Protein AF-S3UX04-F1 (afdb_monomer_lite)

Secondary structure (DSSP, 8-state):
--------HHHHHHHHHHHHHHHHH-TT-TTEEEHHHHHHHHHHHHHHTTT-SS----EESS-EE-TTS-EEE-TT-B--HHHHHHHHHHS-TT-EEEEE-TT-EEEEE--SSSHHHHHHHHHHHHHHHHHTTTTTGGGEEEES-HHHHHHHHHHT--EEEEEE----GGGHHHHHHHHHHHHHH-TT-EEEEEEETTTB-S--STTSEEEEE-TT-TTHHHHHHHHHHHHHHS-SS----

Radius of gyration: 20.97 Å; chains: 1; bounding box: 75×31×52 Å

Foldseek 3Di:
DDDDDDPDPVVVVVVVVVVVVVCQQCLLQAQKDFLLLLLLVQVLQVVQVVPALDGKWKFAQAFDAAPVRHGLGHHRDTCHNVNSVSVVVGDDRRDMGGIHILAAAEEEAFACPDPQRVVFVVVVVVLVCVSNVNPRPVRYHYDRALVVVVVCCNPRHHYQEYEYTHDDPVCLVVRQVSVVVVCVNPVLRAYAYEAEVPRRNDDRHPPHHYQYDYPVDPCSSVVVSVVCSVSSNDRSDPPDD

pLDDT: mean 86.19, std 16.78, range [32.06, 98.12]

Sequence (241 aa):
MLVPHGVSCSAIYMEDIELKKRARENVLKIGYCNLDELEEKVKAFRVMNQNAAKKRYLITREPIADTTGKILVPKAAEIDISTAKLLRRHFKGSVEFKTFQPDEGIVIISDMTSAEGVSFTMDIVTQIMNLGGGAYEGFIDRVDSFGDFINLLKKSLFPRLIIIGYIPTEKIQGELLNFVRVKRVDNYLRAMELTHTAFKPAPYFPKVRQIEISPEDPKSWGRFVVEIVREYTRPYLLEDV

Organism: NCBI:txid1193011

Structure (mmCIF, N/CA/C/O backbone):
data_AF-S3UX04-F1
#
_entry.id   AF-S3UX04-F1
#
loop_
_atom_site.group_PDB
_atom_site.id
_atom_site.type_symbol
_atom_site.label_atom_id
_atom_site.label_alt_id
_atom_site.label_comp_id
_atom_site.label_asym_id
_atom_site.label_entity_id
_atom_site.label_seq_id
_atom_site.pdbx_PDB_ins_code
_atom_site.Cartn_x
_atom_site.Cartn_y
_atom_site.Cartn_z
_atom_site.occupancy
_atom_site.B_iso_or_equiv
_atom_site.auth_seq_id
_atom_site.auth_comp_id
_atom_site.auth_asym_id
_atom_site.auth_atom_id
_atom_site.pdbx_PDB_model_num
ATOM 1 N N . MET A 1 1 ? -52.661 -4.263 25.672 1.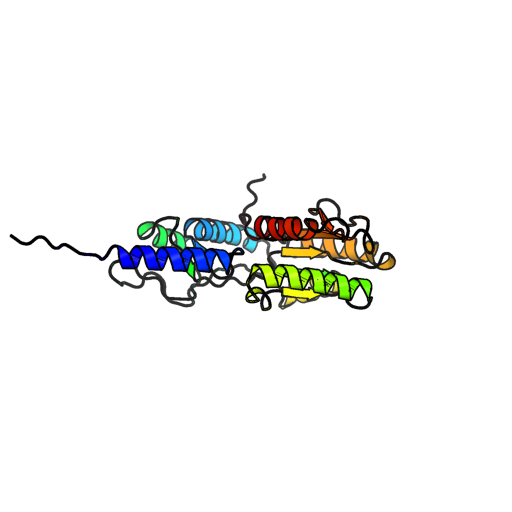00 35.59 1 MET A N 1
ATOM 2 C CA . MET A 1 1 ? -51.831 -5.299 25.022 1.00 35.59 1 MET A CA 1
ATOM 3 C C . MET A 1 1 ? -51.149 -4.624 23.842 1.00 35.59 1 MET A C 1
ATOM 5 O O . MET A 1 1 ? -51.821 -4.314 22.870 1.00 35.59 1 MET A O 1
ATOM 9 N N . LEU A 1 2 ? -49.886 -4.229 24.007 1.00 35.38 2 LEU A N 1
ATOM 10 C CA . LEU A 1 2 ? -49.120 -3.449 23.030 1.00 35.38 2 LEU A CA 1
ATOM 11 C C . LEU A 1 2 ? -48.139 -4.385 22.323 1.00 35.38 2 LEU A C 1
ATOM 13 O O . LEU A 1 2 ? -47.335 -5.033 22.987 1.00 35.38 2 LEU A O 1
ATOM 17 N N . VAL A 1 3 ? -48.200 -4.426 20.995 1.00 32.88 3 VAL A N 1
ATOM 18 C CA . VAL A 1 3 ? -47.159 -5.007 20.140 1.00 32.88 3 VAL A CA 1
ATOM 19 C C . VAL A 1 3 ? -46.640 -3.868 19.258 1.00 32.88 3 VAL A C 1
ATOM 21 O O . VAL A 1 3 ? -47.452 -3.263 18.558 1.00 32.88 3 VAL A O 1
ATOM 24 N N . PRO A 1 4 ? -45.338 -3.530 19.273 1.00 42.25 4 PRO A N 1
ATOM 25 C CA . PRO A 1 4 ? -44.777 -2.590 18.318 1.00 42.25 4 PRO A CA 1
ATOM 26 C C . PRO A 1 4 ? -44.351 -3.348 17.053 1.00 42.25 4 PRO A C 1
ATOM 28 O O . PRO A 1 4 ? -43.573 -4.303 17.100 1.00 42.25 4 PRO A O 1
ATOM 31 N N . HIS A 1 5 ? -44.866 -2.924 15.903 1.00 39.03 5 HIS A N 1
ATOM 32 C CA . HIS A 1 5 ? -44.418 -3.367 14.586 1.00 39.03 5 HIS A CA 1
ATOM 33 C C . HIS A 1 5 ? -43.951 -2.165 13.777 1.00 39.03 5 HIS A C 1
ATOM 35 O O . HIS A 1 5 ? -44.651 -1.158 13.705 1.00 39.03 5 HIS A O 1
ATOM 41 N N . GLY A 1 6 ? -42.789 -2.317 13.138 1.00 36.06 6 GLY A N 1
ATOM 42 C CA . GLY A 1 6 ? -42.397 -1.482 12.007 1.00 36.06 6 GLY A CA 1
ATOM 43 C C . GLY A 1 6 ? -41.026 -0.824 12.111 1.00 36.06 6 GLY A C 1
ATOM 44 O O . GLY A 1 6 ? -40.935 0.385 11.933 1.00 36.06 6 GLY A O 1
ATOM 45 N N . VAL A 1 7 ? -39.947 -1.587 12.322 1.00 40.06 7 VAL A N 1
ATOM 46 C CA . VAL A 1 7 ? -38.649 -1.139 11.788 1.00 40.06 7 VAL A CA 1
ATOM 47 C C . VAL A 1 7 ? -38.688 -1.421 10.288 1.00 40.06 7 VAL A C 1
ATOM 49 O O . VAL A 1 7 ? -38.829 -2.568 9.867 1.00 40.06 7 VAL A O 1
ATOM 52 N N . SER A 1 8 ? -38.673 -0.352 9.493 1.00 38.16 8 SER A N 1
ATOM 53 C CA . SER A 1 8 ? -38.842 -0.399 8.043 1.00 38.16 8 SER A CA 1
ATOM 54 C C . SER A 1 8 ? -37.760 -1.245 7.365 1.00 38.16 8 SER A C 1
ATOM 56 O O . SER A 1 8 ? -36.570 -0.944 7.450 1.00 38.16 8 SER A O 1
ATOM 58 N N . CYS A 1 9 ? -38.195 -2.251 6.606 1.00 40.38 9 CYS A N 1
ATOM 59 C CA . CYS A 1 9 ? -37.360 -3.098 5.750 1.00 40.38 9 CYS A CA 1
ATOM 60 C C . CYS A 1 9 ? -36.585 -2.291 4.676 1.00 40.38 9 CYS A C 1
ATOM 62 O O . CYS A 1 9 ? -35.607 -2.780 4.118 1.00 40.38 9 CYS A O 1
ATOM 64 N N . SER A 1 10 ? -36.976 -1.033 4.415 1.00 38.78 10 SER A N 1
ATOM 65 C CA . SER A 1 10 ? -36.345 -0.154 3.418 1.00 38.78 10 SER A CA 1
ATOM 66 C C . SER A 1 10 ? -35.032 0.495 3.873 1.00 38.78 10 SER A C 1
ATOM 68 O O . SER A 1 10 ? -34.203 0.815 3.027 1.00 38.78 10 SER A O 1
ATOM 70 N N . ALA A 1 11 ? -34.827 0.701 5.180 1.00 40.50 11 ALA A N 1
ATOM 71 C CA . ALA A 1 11 ? -33.613 1.345 5.698 1.00 40.50 11 ALA A CA 1
ATOM 72 C C . ALA A 1 11 ? -32.403 0.400 5.624 1.00 40.50 11 ALA A C 1
ATOM 74 O O . ALA A 1 11 ? -31.342 0.789 5.146 1.00 40.50 11 ALA A O 1
ATOM 75 N N . ILE A 1 12 ? -32.620 -0.869 5.982 1.00 42.75 12 ILE A N 1
ATOM 76 C CA . ILE A 1 12 ? -31.614 -1.938 5.913 1.00 42.75 12 ILE A CA 1
ATOM 77 C C . ILE A 1 12 ? -31.197 -2.187 4.452 1.00 42.75 12 ILE A C 1
ATOM 79 O O . ILE A 1 12 ? -30.016 -2.304 4.149 1.00 42.75 12 ILE A O 1
ATOM 83 N N . TYR A 1 13 ? -32.158 -2.174 3.518 1.00 37.72 13 TYR A N 1
ATOM 84 C CA . TYR A 1 13 ? -31.880 -2.346 2.087 1.00 37.72 13 TYR A CA 1
ATOM 85 C C . TYR A 1 13 ? -31.086 -1.177 1.475 1.00 37.72 13 TYR A C 1
ATOM 87 O O . TYR A 1 13 ? -30.276 -1.402 0.578 1.00 37.72 13 TYR A O 1
ATOM 95 N N . MET A 1 14 ? -31.301 0.063 1.934 1.00 37.81 14 MET A N 1
ATOM 96 C CA . MET A 1 14 ? -30.539 1.227 1.459 1.00 37.81 14 MET A CA 1
ATOM 97 C C . MET A 1 14 ? -29.113 1.263 2.018 1.00 37.81 14 MET A C 1
ATOM 99 O O . MET A 1 14 ? -28.190 1.525 1.247 1.00 37.81 14 MET A O 1
ATOM 103 N N . GLU A 1 15 ? -28.913 0.933 3.299 1.00 46.25 15 GLU A N 1
ATOM 104 C CA . GLU A 1 15 ? -27.568 0.784 3.876 1.00 46.25 15 GLU A CA 1
ATOM 105 C C . GLU A 1 15 ? -26.774 -0.319 3.166 1.00 46.25 15 GLU A C 1
ATOM 107 O O . GLU A 1 15 ? -25.624 -0.092 2.801 1.00 46.25 15 GLU A O 1
ATOM 112 N N . ASP A 1 16 ? -27.388 -1.469 2.868 1.00 43.97 16 ASP A N 1
ATOM 113 C CA . ASP A 1 16 ? -26.735 -2.573 2.150 1.00 43.97 16 ASP A CA 1
ATOM 114 C C . ASP A 1 16 ? -26.355 -2.217 0.701 1.00 43.97 16 ASP A C 1
ATOM 116 O O . ASP A 1 16 ? -25.343 -2.697 0.179 1.00 43.97 16 ASP A O 1
ATOM 120 N N . ILE A 1 17 ? -27.148 -1.378 0.024 1.00 47.12 17 ILE A N 1
ATOM 121 C CA . ILE A 1 17 ? -26.846 -0.895 -1.332 1.00 47.12 17 ILE A CA 1
ATOM 122 C C . ILE A 1 17 ? -25.727 0.153 -1.293 1.00 47.12 17 ILE A C 1
ATOM 124 O O . ILE A 1 17 ? -24.813 0.078 -2.116 1.00 47.12 17 ILE A O 1
ATOM 128 N N . GLU A 1 18 ? -25.743 1.087 -0.339 1.00 48.25 18 GLU A N 1
ATOM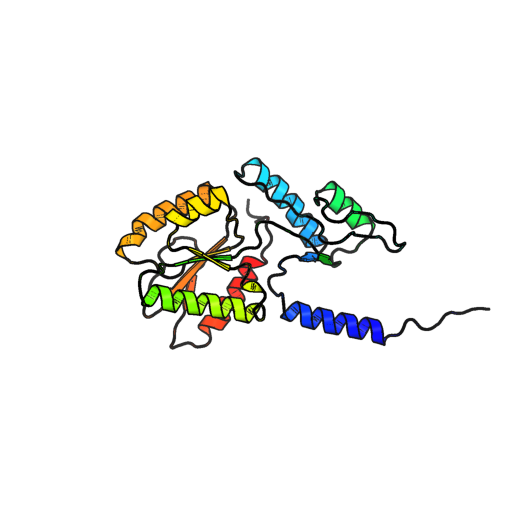 129 C CA . GLU A 1 18 ? -24.650 2.049 -0.146 1.00 48.25 18 GLU A CA 1
ATOM 130 C C . GLU A 1 18 ? -23.348 1.369 0.283 1.00 48.25 18 GLU A C 1
ATOM 132 O O . GLU A 1 18 ? -22.292 1.709 -0.245 1.00 48.25 18 GLU A O 1
ATOM 137 N N . LEU A 1 19 ? -23.402 0.373 1.169 1.00 45.19 19 LEU A N 1
ATOM 138 C CA . LEU A 1 19 ? -22.250 -0.432 1.582 1.00 45.19 19 LEU A CA 1
ATOM 139 C C . LEU A 1 19 ? -21.678 -1.233 0.410 1.00 45.19 19 LEU A C 1
ATOM 141 O O . LEU A 1 19 ? -20.468 -1.233 0.209 1.00 45.19 19 LEU A O 1
ATOM 145 N N . LYS A 1 20 ? -22.519 -1.850 -0.433 1.00 43.19 20 LYS A N 1
ATOM 146 C CA . LYS A 1 20 ? -22.059 -2.543 -1.654 1.00 43.19 20 LYS A CA 1
ATOM 147 C C . LYS A 1 20 ? -21.493 -1.590 -2.708 1.00 43.19 20 LYS A C 1
ATOM 149 O O . LYS A 1 20 ? -20.588 -1.972 -3.451 1.00 43.19 20 LYS A O 1
ATOM 154 N N . LYS A 1 21 ? -21.997 -0.356 -2.776 1.00 48.03 21 LYS A N 1
ATOM 155 C CA . LYS A 1 21 ? -21.470 0.699 -3.652 1.00 48.03 21 LYS A CA 1
ATOM 156 C C . LYS A 1 21 ? -20.122 1.222 -3.135 1.00 48.03 21 LYS A C 1
ATOM 158 O O . LYS A 1 21 ? -19.161 1.250 -3.895 1.00 48.03 21 LYS A O 1
ATOM 163 N N . ARG A 1 22 ? -20.000 1.462 -1.824 1.00 49.28 22 ARG A N 1
ATOM 164 C CA . ARG A 1 22 ? -18.745 1.811 -1.131 1.00 49.28 22 ARG A CA 1
ATOM 165 C C . ARG A 1 22 ? -17.698 0.695 -1.177 1.00 49.28 22 ARG A C 1
ATOM 167 O O . ARG A 1 22 ? -16.515 0.981 -1.315 1.00 49.28 22 ARG A O 1
ATOM 174 N N . ALA A 1 23 ? -18.117 -0.570 -1.138 1.00 49.81 23 ALA A N 1
ATOM 175 C CA . ALA A 1 23 ? -17.237 -1.727 -1.307 1.00 49.81 23 ALA A CA 1
ATOM 176 C C . ALA A 1 23 ? -16.639 -1.812 -2.722 1.00 49.81 23 ALA A C 1
ATOM 178 O O . ALA A 1 23 ? -15.547 -2.352 -2.886 1.00 49.81 23 ALA A O 1
ATOM 179 N N . ARG A 1 24 ? -17.319 -1.259 -3.740 1.00 54.91 24 ARG A N 1
ATOM 180 C CA . ARG A 1 24 ? -16.735 -1.041 -5.075 1.00 54.91 24 ARG A CA 1
ATOM 181 C C . ARG A 1 24 ? -15.816 0.182 -5.130 1.00 54.91 24 ARG A C 1
ATOM 183 O O . ARG A 1 24 ? -14.890 0.171 -5.927 1.00 54.91 24 ARG A O 1
ATOM 190 N N . GLU A 1 25 ? -16.055 1.203 -4.309 1.00 67.69 25 GLU A N 1
ATOM 191 C CA . GLU A 1 25 ? -15.281 2.456 -4.303 1.00 67.69 25 GLU A CA 1
ATOM 192 C C . GLU A 1 25 ? -13.978 2.367 -3.483 1.00 67.69 25 GLU A C 1
ATOM 194 O O . GLU A 1 25 ? -13.018 3.062 -3.803 1.00 67.69 25 GLU A O 1
ATOM 199 N N . ASN A 1 26 ? -13.898 1.501 -2.460 1.00 84.38 26 ASN A N 1
ATOM 200 C CA . ASN A 1 26 ? -12.692 1.322 -1.641 1.00 84.38 26 ASN A CA 1
ATOM 201 C C . ASN A 1 26 ? -12.287 -0.150 -1.449 1.00 84.38 26 ASN A C 1
ATOM 203 O O . ASN A 1 26 ? -12.217 -0.661 -0.330 1.00 84.38 26 ASN A O 1
ATOM 207 N N . VAL A 1 27 ? -11.974 -0.838 -2.543 1.00 88.00 27 VAL A N 1
ATOM 208 C CA . VAL A 1 27 ? -11.559 -2.253 -2.515 1.00 88.00 27 VAL A CA 1
ATOM 209 C C . VAL A 1 27 ? -10.265 -2.515 -1.730 1.00 88.00 27 VAL A C 1
ATOM 211 O O . VAL A 1 27 ? -10.063 -3.621 -1.234 1.00 88.00 27 VAL A O 1
ATOM 214 N N . LEU A 1 28 ? -9.400 -1.507 -1.579 1.00 90.25 28 LEU A N 1
ATOM 215 C CA . LEU A 1 28 ? -8.183 -1.580 -0.766 1.00 90.25 28 LEU A CA 1
ATOM 216 C C . LEU A 1 28 ? -8.455 -1.419 0.735 1.00 90.25 28 LEU A C 1
ATOM 218 O O . LEU A 1 28 ? -7.553 -1.646 1.538 1.00 90.25 28 LEU A O 1
ATOM 222 N N . LYS A 1 29 ? -9.683 -1.062 1.133 1.00 88.81 29 LYS A N 1
ATOM 223 C CA . LYS A 1 29 ? -10.076 -0.841 2.535 1.00 88.81 29 LYS A CA 1
ATOM 224 C C . LYS A 1 29 ? -9.209 0.208 3.246 1.00 88.81 29 LYS A C 1
ATOM 226 O O . LYS A 1 29 ? -8.942 0.101 4.438 1.00 88.81 29 LYS A O 1
ATOM 231 N N . ILE A 1 30 ? -8.755 1.232 2.523 1.00 90.56 30 ILE A N 1
ATOM 232 C CA . ILE A 1 30 ? -7.965 2.325 3.107 1.00 90.56 30 ILE A CA 1
ATOM 23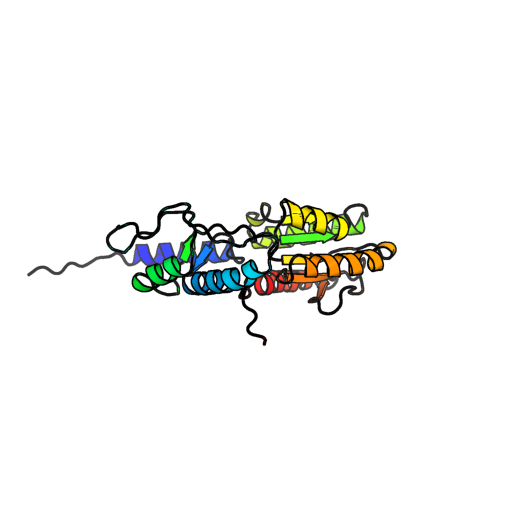3 C C . ILE A 1 30 ? -8.830 3.105 4.095 1.00 90.56 30 ILE A C 1
ATOM 235 O O . ILE A 1 30 ? -9.911 3.570 3.733 1.00 90.56 30 ILE A O 1
ATOM 239 N N . GLY A 1 31 ? -8.360 3.269 5.327 1.00 90.94 31 GLY A N 1
ATOM 240 C CA . GLY A 1 31 ? -9.052 4.003 6.378 1.00 90.94 31 GLY A CA 1
ATOM 241 C C . GLY A 1 31 ? -10.239 3.265 7.006 1.00 90.94 31 GLY A C 1
ATOM 242 O O . GLY A 1 31 ? -11.026 3.886 7.727 1.00 90.94 31 GLY A O 1
ATOM 243 N N . TYR A 1 32 ? -10.384 1.965 6.741 1.00 91.56 32 TYR A N 1
ATOM 244 C CA . TYR A 1 32 ? -11.427 1.119 7.315 1.00 91.56 32 TYR A CA 1
ATOM 245 C C . TYR A 1 32 ? -10.846 -0.211 7.792 1.00 91.56 32 TYR A C 1
ATOM 247 O O . TYR A 1 32 ? -9.937 -0.771 7.180 1.00 91.56 32 TYR A O 1
ATOM 255 N N . CYS A 1 33 ? -11.414 -0.739 8.870 1.00 91.81 33 CYS A N 1
ATOM 256 C CA . CYS A 1 33 ? -11.168 -2.099 9.327 1.00 91.81 33 CYS A CA 1
ATOM 257 C C . CYS A 1 33 ? -12.421 -2.680 9.947 1.00 91.81 33 CYS A C 1
ATOM 259 O O . CYS A 1 33 ? -13.066 -2.013 10.755 1.00 91.81 33 CYS A O 1
ATOM 261 N N . ASN A 1 34 ? -12.712 -3.944 9.653 1.00 94.19 34 ASN A N 1
ATOM 262 C CA . ASN A 1 34 ? -13.626 -4.685 10.514 1.00 94.19 34 ASN A CA 1
ATOM 263 C C . ASN A 1 34 ? -12.938 -5.101 11.826 1.00 94.19 34 ASN A C 1
ATOM 265 O O . ASN A 1 34 ? -11.716 -5.000 11.963 1.00 94.19 34 ASN A O 1
ATOM 269 N N . LEU A 1 35 ? -13.716 -5.530 12.819 1.00 95.31 35 LEU A N 1
ATOM 270 C CA . LEU A 1 35 ? -13.179 -5.876 14.134 1.00 95.31 35 LEU A CA 1
ATOM 271 C C . LEU A 1 35 ? -12.186 -7.049 14.091 1.00 95.31 35 LEU A C 1
ATOM 273 O O . LEU A 1 35 ? -11.201 -7.028 14.828 1.00 95.31 35 LEU A O 1
ATOM 277 N N . ASP A 1 36 ? -12.429 -8.055 13.245 1.00 93.69 36 ASP A N 1
ATOM 278 C CA . ASP A 1 36 ? -11.514 -9.194 13.087 1.00 93.69 36 ASP A CA 1
ATOM 279 C C . ASP A 1 36 ? -10.151 -8.731 12.531 1.00 93.69 36 ASP A C 1
ATOM 281 O O . ASP A 1 36 ? -9.103 -9.048 13.097 1.00 93.69 36 ASP A O 1
ATOM 285 N N . GLU A 1 37 ? -10.161 -7.896 11.489 1.00 92.81 37 GLU A N 1
ATOM 286 C CA . GLU A 1 37 ? -8.968 -7.271 10.904 1.00 92.81 37 GLU A CA 1
ATOM 287 C C . GLU A 1 37 ? -8.257 -6.354 11.903 1.00 92.81 37 GLU A C 1
ATOM 289 O O . GLU A 1 37 ? -7.030 -6.346 11.982 1.00 92.81 37 GLU A O 1
ATOM 294 N N . LEU A 1 38 ? -9.012 -5.575 12.678 1.00 93.94 38 LEU A N 1
ATOM 295 C CA . LEU A 1 38 ? -8.477 -4.674 13.695 1.00 93.94 38 LEU A CA 1
ATOM 296 C C . LEU A 1 38 ? -7.731 -5.465 14.774 1.00 93.94 38 LEU A C 1
ATOM 298 O O . LEU A 1 38 ? -6.600 -5.116 15.110 1.00 93.94 38 LEU A O 1
ATOM 302 N N . GLU A 1 39 ? -8.315 -6.553 15.281 1.00 93.94 39 GLU A N 1
ATOM 303 C CA . GLU A 1 39 ? -7.664 -7.436 16.254 1.00 93.94 39 GLU A CA 1
ATOM 304 C C . GLU A 1 39 ? -6.386 -8.079 15.709 1.00 93.94 39 GLU A C 1
ATOM 306 O O . GLU A 1 39 ? -5.401 -8.213 16.442 1.00 93.94 39 GLU A O 1
ATOM 311 N N . GLU A 1 40 ? -6.389 -8.483 14.441 1.00 92.19 40 GLU A N 1
ATOM 312 C CA . GLU A 1 40 ? -5.202 -9.011 13.775 1.00 92.19 40 GLU A CA 1
ATOM 313 C C . GLU A 1 40 ? -4.117 -7.933 13.648 1.00 92.19 40 GLU A C 1
ATOM 315 O O . GLU A 1 40 ? -2.980 -8.146 14.077 1.00 92.19 40 GLU A O 1
ATOM 320 N N . LYS A 1 41 ? -4.475 -6.744 13.146 1.00 92.25 41 LYS A N 1
ATOM 321 C CA . LYS A 1 41 ? -3.553 -5.617 12.968 1.00 92.25 41 LYS A CA 1
ATOM 322 C C . LYS A 1 41 ? -2.898 -5.197 14.278 1.00 92.25 41 LYS A C 1
ATOM 324 O O . LYS A 1 41 ? -1.681 -5.057 14.312 1.00 92.25 41 LYS A O 1
ATOM 329 N N . VAL A 1 42 ? -3.647 -5.041 15.376 1.00 93.38 42 VAL A N 1
ATOM 330 C CA . VAL A 1 42 ? -3.048 -4.620 16.661 1.00 93.38 42 VAL A CA 1
ATOM 331 C C . VAL A 1 42 ? -2.079 -5.665 17.221 1.00 93.38 42 VAL A C 1
ATOM 333 O O . VAL A 1 42 ? -1.059 -5.309 17.817 1.00 93.38 42 VAL A O 1
ATOM 336 N N . LYS A 1 43 ? -2.344 -6.961 17.000 1.00 91.88 43 LYS A N 1
ATOM 337 C CA . LYS A 1 43 ? -1.405 -8.040 17.353 1.00 91.88 43 LYS A CA 1
ATOM 338 C C . LYS A 1 43 ? -0.163 -7.987 16.468 1.00 91.88 43 LYS A C 1
ATOM 340 O O . LYS A 1 43 ? 0.949 -8.049 16.989 1.00 91.88 43 LYS A O 1
ATOM 345 N N . ALA A 1 44 ? -0.350 -7.824 15.161 1.00 90.12 44 ALA A N 1
ATOM 346 C CA . ALA A 1 44 ? 0.735 -7.718 14.198 1.00 90.12 44 ALA A CA 1
ATOM 347 C C . ALA A 1 44 ? 1.645 -6.528 14.517 1.00 90.12 44 ALA A C 1
ATOM 349 O O . ALA A 1 44 ? 2.852 -6.688 14.673 1.00 90.12 44 ALA A O 1
ATOM 350 N N . PHE A 1 45 ? 1.064 -5.347 14.716 1.00 91.19 45 PHE A N 1
ATOM 351 C CA . PHE A 1 45 ? 1.791 -4.116 15.013 1.00 91.19 45 PHE A CA 1
ATOM 352 C C . PHE A 1 45 ? 2.567 -4.217 16.314 1.00 91.19 45 PHE A C 1
ATOM 354 O O . PHE A 1 45 ? 3.700 -3.750 16.372 1.00 91.19 45 PHE A O 1
ATOM 361 N N . ARG A 1 46 ? 2.030 -4.900 17.332 1.00 89.38 46 ARG A N 1
ATOM 362 C CA . ARG A 1 46 ? 2.785 -5.178 18.556 1.00 89.38 46 ARG A CA 1
ATOM 363 C C . ARG A 1 46 ? 4.084 -5.936 18.274 1.00 89.38 46 ARG A C 1
ATOM 365 O O . ARG A 1 46 ? 5.096 -5.585 18.869 1.00 89.38 46 ARG A O 1
ATOM 372 N N . VAL A 1 47 ? 4.061 -6.948 17.404 1.00 88.06 47 VAL A N 1
ATOM 373 C CA . VAL A 1 47 ? 5.259 -7.722 17.025 1.00 88.06 47 VAL A CA 1
ATOM 374 C C . VAL A 1 47 ? 6.188 -6.879 16.154 1.00 88.06 47 VAL A C 1
ATOM 376 O O . VAL A 1 47 ? 7.370 -6.744 16.461 1.00 88.06 47 VAL A O 1
ATOM 379 N N . MET A 1 48 ? 5.651 -6.248 15.107 1.00 87.00 48 MET A N 1
ATOM 380 C CA . MET A 1 48 ? 6.429 -5.427 14.174 1.00 87.00 48 MET A CA 1
ATOM 381 C C . MET A 1 48 ? 7.163 -4.292 14.896 1.00 87.00 48 MET A C 1
ATOM 383 O O . MET A 1 48 ? 8.350 -4.072 14.662 1.00 87.00 48 MET A O 1
ATOM 387 N N . ASN A 1 49 ? 6.493 -3.623 15.835 1.00 88.56 49 ASN A N 1
ATOM 388 C CA . ASN A 1 49 ? 7.035 -2.483 16.570 1.00 88.56 49 ASN A CA 1
ATOM 389 C C . ASN A 1 49 ? 8.161 -2.836 17.552 1.00 88.56 49 ASN A C 1
ATOM 391 O O . ASN A 1 49 ? 8.804 -1.916 18.050 1.00 88.56 49 ASN A O 1
ATOM 395 N N . GLN A 1 50 ? 8.423 -4.117 17.841 1.00 85.06 50 GLN A N 1
ATOM 396 C CA . GLN A 1 50 ? 9.546 -4.508 18.708 1.00 85.06 50 GLN A CA 1
ATOM 397 C C . GLN A 1 50 ? 10.902 -4.187 18.076 1.00 85.06 50 GLN A C 1
ATOM 399 O O . GLN A 1 50 ? 11.828 -3.809 18.785 1.00 85.06 50 GLN A O 1
ATOM 404 N N . ASN A 1 51 ? 11.000 -4.312 16.750 1.00 74.56 51 ASN A N 1
ATOM 405 C CA . ASN A 1 51 ? 12.250 -4.150 16.003 1.00 74.56 51 ASN A CA 1
ATOM 406 C C . ASN A 1 51 ? 12.162 -3.060 14.920 1.00 74.56 51 ASN A C 1
ATOM 408 O O . ASN A 1 51 ? 13.104 -2.881 14.150 1.00 74.56 51 ASN A O 1
ATOM 412 N N . ALA A 1 52 ? 11.036 -2.347 14.824 1.00 75.38 52 ALA A N 1
ATOM 413 C CA . ALA A 1 52 ? 10.823 -1.364 13.771 1.00 75.38 52 ALA A CA 1
ATOM 414 C C . ALA A 1 52 ? 11.458 -0.007 14.100 1.00 75.38 52 ALA A C 1
ATOM 416 O O . ALA A 1 52 ? 11.286 0.539 15.189 1.00 75.38 52 ALA A O 1
ATOM 417 N N . ALA A 1 53 ? 12.100 0.594 13.096 1.00 75.81 53 ALA A N 1
ATOM 418 C CA . ALA A 1 53 ? 12.552 1.983 13.160 1.00 75.81 53 ALA A CA 1
ATOM 419 C C . ALA A 1 53 ? 11.379 2.986 13.206 1.00 75.81 53 ALA A C 1
ATOM 421 O O . ALA A 1 53 ? 11.530 4.093 13.720 1.00 75.81 53 ALA A O 1
ATOM 422 N N . LYS A 1 54 ? 10.207 2.599 12.681 1.00 79.56 54 LYS A N 1
ATOM 423 C CA . LYS A 1 54 ? 8.964 3.382 12.694 1.00 79.56 54 LYS A CA 1
ATOM 424 C C . LYS A 1 54 ? 7.822 2.560 13.279 1.00 79.56 54 LYS A C 1
ATOM 426 O O . LYS A 1 54 ? 7.581 1.437 12.845 1.00 79.56 54 LYS A O 1
ATOM 431 N N . LYS A 1 55 ? 7.103 3.137 14.244 1.00 85.94 55 LYS A N 1
ATOM 432 C CA . LYS A 1 55 ? 5.960 2.474 14.879 1.00 85.94 55 LYS A CA 1
ATOM 433 C C . LYS A 1 55 ? 4.727 2.521 13.978 1.00 85.94 55 LYS A C 1
ATOM 435 O O . LYS A 1 55 ? 4.341 3.590 13.511 1.00 85.94 55 LYS A O 1
ATOM 440 N N . ARG A 1 56 ? 4.088 1.368 13.801 1.00 89.38 56 ARG A N 1
ATOM 441 C CA . ARG A 1 56 ? 2.747 1.210 13.230 1.00 89.38 56 ARG A CA 1
ATOM 442 C C . ARG A 1 56 ? 1.706 1.325 14.332 1.00 89.38 56 ARG A C 1
ATOM 444 O O . ARG A 1 56 ? 1.890 0.759 15.408 1.00 89.38 56 ARG A O 1
ATOM 451 N N . TYR A 1 57 ? 0.624 2.041 14.070 1.00 92.12 57 TYR A N 1
ATOM 452 C CA . TYR A 1 57 ? -0.468 2.224 15.019 1.00 92.12 57 TYR A CA 1
ATOM 453 C C . TYR A 1 57 ? -1.783 2.445 14.267 1.00 92.12 57 TYR A C 1
ATOM 455 O O . TYR A 1 57 ? -1.785 2.803 13.089 1.00 92.12 57 TYR A O 1
ATOM 463 N N . LEU A 1 58 ? -2.897 2.217 14.957 1.00 94.94 58 LEU A N 1
ATOM 464 C CA . LEU A 1 58 ? -4.250 2.463 14.463 1.00 94.94 58 LEU A CA 1
ATOM 465 C C . LEU A 1 58 ? -4.899 3.531 15.326 1.00 94.94 58 LEU A C 1
ATOM 467 O O . LEU A 1 58 ? -4.788 3.472 16.545 1.00 94.94 58 LEU A O 1
ATOM 471 N N . ILE A 1 59 ? -5.602 4.474 14.709 1.00 96.31 59 ILE A N 1
ATOM 472 C CA . ILE A 1 59 ? -6.340 5.523 15.417 1.00 96.31 59 ILE A CA 1
ATOM 473 C C . ILE A 1 59 ? -7.801 5.513 14.977 1.00 96.31 59 ILE A C 1
ATOM 475 O O . ILE A 1 59 ? -8.092 5.352 13.793 1.00 96.31 59 ILE A O 1
ATOM 479 N N . THR A 1 60 ? -8.733 5.734 15.901 1.00 96.19 60 THR A N 1
ATOM 480 C CA . THR A 1 60 ? -10.145 5.971 15.570 1.00 96.19 60 THR A CA 1
ATOM 481 C C . THR A 1 60 ? -10.334 7.298 14.822 1.00 96.19 60 THR A C 1
ATOM 483 O O . THR A 1 60 ? -9.897 8.361 15.271 1.00 96.19 60 THR A O 1
ATOM 486 N N . ARG A 1 61 ? -11.043 7.291 13.686 1.00 95.38 61 ARG A N 1
ATOM 487 C CA . ARG A 1 61 ? -11.399 8.546 12.981 1.00 95.38 61 ARG A CA 1
ATOM 488 C C . ARG A 1 61 ? -12.674 9.192 13.513 1.00 95.38 61 ARG A C 1
ATOM 490 O O . ARG A 1 61 ? -12.856 10.402 13.365 1.00 95.38 61 ARG A O 1
ATOM 497 N N . GLU A 1 62 ? -13.528 8.404 14.147 1.00 94.31 62 GLU A N 1
ATOM 498 C CA . GLU A 1 62 ? -14.788 8.816 14.761 1.00 94.31 62 GLU A CA 1
ATOM 499 C C . GLU A 1 62 ? -14.958 8.124 16.123 1.00 94.31 62 GLU A C 1
ATOM 501 O O . GLU A 1 62 ? -14.311 7.099 16.358 1.00 94.31 62 GLU A O 1
ATOM 506 N N . PRO A 1 63 ? -15.745 8.689 17.058 1.00 96.44 63 PRO A N 1
ATOM 507 C CA . PRO A 1 63 ? -15.989 8.023 18.331 1.00 96.44 63 PRO A CA 1
ATOM 508 C C . PRO A 1 63 ? -16.774 6.726 18.107 1.00 96.44 63 PRO A C 1
ATOM 510 O O . PRO A 1 63 ? -17.701 6.688 17.302 1.00 96.44 63 PRO A O 1
ATOM 513 N N . ILE A 1 64 ? -16.426 5.678 18.852 1.00 96.31 64 ILE A N 1
ATOM 514 C CA . ILE A 1 64 ? -17.121 4.390 18.806 1.00 96.31 64 ILE A CA 1
ATOM 515 C C . ILE A 1 64 ? -18.035 4.304 20.023 1.00 96.31 64 ILE A C 1
ATOM 517 O O . ILE A 1 64 ? -17.553 4.326 21.159 1.00 96.31 64 ILE A O 1
ATOM 521 N N . ALA A 1 65 ? -19.341 4.202 19.790 1.00 95.56 65 ALA A N 1
ATOM 522 C CA . ALA A 1 65 ? -20.355 4.078 20.831 1.00 95.56 65 ALA A CA 1
ATOM 523 C C . ALA A 1 65 ? -21.029 2.704 20.795 1.00 95.56 65 ALA A C 1
ATOM 525 O O . ALA A 1 65 ? -21.171 2.110 19.730 1.00 95.56 65 ALA A O 1
ATOM 526 N N . ASP A 1 66 ? -21.442 2.200 21.955 1.00 92.88 66 ASP A N 1
ATOM 527 C CA . ASP A 1 66 ? -22.231 0.973 22.042 1.00 92.88 66 ASP A CA 1
ATOM 528 C C . ASP A 1 66 ? -23.692 1.181 21.597 1.00 92.88 66 ASP A C 1
ATOM 530 O O . ASP A 1 66 ? -24.121 2.283 21.254 1.00 92.88 66 ASP A O 1
ATOM 534 N N . THR A 1 67 ? -24.489 0.108 21.642 1.00 89.62 67 THR A N 1
ATOM 535 C CA . THR A 1 67 ? -25.926 0.144 21.296 1.00 89.62 67 THR A CA 1
ATOM 536 C C . THR A 1 67 ? -26.766 1.099 22.153 1.00 89.62 67 THR A C 1
ATOM 538 O O . THR A 1 67 ? -27.872 1.452 21.757 1.00 89.62 67 THR A O 1
ATOM 541 N N . THR A 1 68 ? -26.256 1.533 23.310 1.00 92.06 68 THR A N 1
ATOM 542 C CA . THR A 1 68 ? -26.922 2.491 24.206 1.00 92.06 68 THR A CA 1
ATOM 543 C C . THR A 1 68 ? -26.496 3.938 23.946 1.00 92.06 68 THR A C 1
ATOM 545 O O . THR A 1 68 ? -27.004 4.854 24.587 1.00 92.06 68 THR A O 1
ATOM 548 N N . GLY A 1 69 ? -25.567 4.161 23.010 1.00 91.31 69 GLY A N 1
ATOM 549 C CA . GLY A 1 69 ? -24.998 5.473 22.709 1.00 91.31 69 GLY A CA 1
ATOM 550 C C . GLY A 1 69 ? -23.859 5.884 23.645 1.00 91.31 69 GLY A C 1
ATOM 551 O O . GLY A 1 69 ? -23.350 7.001 23.537 1.00 91.31 69 GLY A O 1
ATOM 552 N N . LYS A 1 70 ? -23.412 5.003 24.548 1.00 95.44 70 LYS A N 1
ATOM 553 C CA . LYS A 1 70 ? -22.260 5.275 25.410 1.00 95.44 70 LYS A CA 1
ATOM 554 C C . LYS A 1 70 ? -20.976 5.158 24.597 1.00 95.44 70 LYS A C 1
ATOM 556 O O . LYS A 1 70 ? -20.702 4.116 24.007 1.00 95.44 70 LYS A O 1
ATOM 561 N N . ILE A 1 71 ? -20.150 6.205 24.619 1.00 97.00 71 ILE A N 1
ATOM 562 C CA . ILE A 1 71 ? -18.838 6.202 23.961 1.00 97.00 71 ILE A CA 1
ATOM 563 C C . ILE A 1 71 ? -17.916 5.207 24.675 1.00 97.00 71 ILE A C 1
ATOM 565 O O . ILE A 1 71 ? -17.602 5.367 25.855 1.00 97.00 71 ILE A O 1
ATOM 569 N N . LEU A 1 72 ? -17.480 4.187 23.941 1.00 96.81 72 LEU A N 1
ATOM 570 C CA . LEU A 1 72 ? -16.496 3.200 24.377 1.00 96.81 72 LEU A CA 1
ATOM 571 C C . LEU A 1 72 ? -15.073 3.669 24.077 1.00 96.81 72 LEU A C 1
ATOM 573 O O . LEU A 1 72 ? -14.179 3.485 24.899 1.00 96.81 72 LEU A O 1
ATOM 577 N N . VAL A 1 73 ? -14.871 4.271 22.901 1.00 97.25 73 VAL A N 1
ATOM 578 C CA . VAL A 1 73 ? -13.565 4.753 22.435 1.00 97.25 73 VAL A CA 1
ATOM 579 C C . VAL A 1 73 ? -13.739 6.152 21.843 1.00 97.25 73 VAL A C 1
ATOM 581 O O . VAL A 1 73 ? -14.558 6.321 20.935 1.00 97.25 73 VAL A O 1
ATOM 584 N N . PRO A 1 74 ? -13.017 7.175 22.334 1.00 97.06 74 PRO A N 1
ATOM 585 C CA . PRO A 1 74 ? -13.130 8.520 21.786 1.00 97.06 74 PRO A CA 1
ATOM 586 C C . PRO A 1 74 ? -12.505 8.606 20.388 1.00 97.06 74 PRO A C 1
ATOM 588 O O . PRO A 1 74 ? -11.748 7.731 19.968 1.00 97.06 74 PRO A O 1
ATOM 591 N N . LYS A 1 75 ? -12.820 9.679 19.657 1.00 96.75 75 LYS A N 1
ATOM 592 C CA . LYS A 1 75 ? -12.147 10.024 18.396 1.00 96.75 75 LYS A CA 1
ATOM 593 C C . LYS A 1 75 ? -10.662 10.301 18.646 1.00 96.75 75 LYS A C 1
ATOM 595 O O . LYS A 1 75 ? -10.318 10.864 19.682 1.00 96.75 75 LYS A O 1
ATOM 600 N N . ALA A 1 76 ? -9.819 9.993 17.662 1.00 95.38 76 ALA A N 1
ATOM 601 C CA . ALA A 1 76 ? -8.374 10.194 17.711 1.00 95.38 76 ALA A CA 1
ATOM 602 C C . ALA A 1 76 ? -7.666 9.387 18.819 1.00 95.38 76 ALA A C 1
ATOM 604 O O . ALA A 1 76 ? -6.553 9.723 19.216 1.00 95.38 76 ALA A O 1
ATOM 605 N N . ALA A 1 77 ? -8.297 8.314 19.300 1.00 96.56 77 ALA A N 1
ATOM 606 C CA . ALA A 1 77 ? -7.695 7.394 20.254 1.00 96.56 77 ALA A CA 1
ATOM 607 C C . ALA A 1 77 ? -6.924 6.299 19.520 1.00 96.56 77 ALA A C 1
ATOM 609 O O . ALA A 1 77 ? -7.417 5.749 18.532 1.00 96.56 77 ALA A O 1
ATOM 610 N N . GLU A 1 78 ? -5.738 5.962 20.026 1.00 95.50 78 GLU A N 1
ATOM 611 C CA . GLU A 1 78 ? -5.012 4.782 19.568 1.00 95.50 78 GLU A CA 1
ATOM 612 C C . GLU A 1 78 ? -5.797 3.512 19.923 1.00 95.50 78 GLU A C 1
ATOM 614 O O . GLU A 1 78 ? -6.343 3.379 21.018 1.00 95.50 78 GLU A O 1
ATOM 619 N N . ILE A 1 79 ? -5.855 2.581 18.978 1.00 95.88 79 ILE A N 1
ATOM 620 C CA . ILE A 1 79 ? -6.503 1.287 19.134 1.00 95.88 79 ILE A CA 1
ATOM 621 C C . ILE A 1 79 ? -5.415 0.258 19.431 1.00 95.88 79 ILE A C 1
ATOM 623 O O . ILE A 1 79 ? -4.672 -0.158 18.543 1.00 95.88 79 ILE A O 1
ATOM 627 N N . ASP A 1 80 ? -5.340 -0.164 20.688 1.00 94.31 80 ASP A N 1
ATOM 628 C CA . ASP A 1 80 ? -4.436 -1.207 21.164 1.00 94.31 80 ASP A CA 1
ATOM 629 C C . ASP A 1 80 ? -5.178 -2.538 21.419 1.00 94.31 80 ASP A C 1
ATOM 631 O O . ASP A 1 80 ? -6.382 -2.678 21.188 1.00 94.31 80 ASP A O 1
ATOM 635 N N . ILE A 1 81 ? -4.464 -3.546 21.932 1.00 94.19 81 ILE A N 1
ATOM 636 C CA . ILE A 1 81 ? -5.053 -4.856 22.268 1.00 94.19 81 ILE A CA 1
ATOM 637 C C . ILE A 1 81 ? -6.181 -4.721 23.305 1.00 94.19 81 ILE A C 1
ATOM 639 O O . ILE A 1 81 ? -7.161 -5.468 23.250 1.00 94.19 81 ILE A O 1
ATOM 643 N N . SER A 1 82 ? -6.049 -3.805 24.265 1.00 95.56 82 SER A N 1
ATOM 644 C CA . SER A 1 82 ? -7.045 -3.589 25.320 1.00 95.56 82 SER A CA 1
ATOM 645 C C . SER A 1 82 ? -8.338 -3.021 24.737 1.00 95.56 82 SER A C 1
ATOM 647 O O . SER A 1 82 ? -9.427 -3.512 25.037 1.00 95.56 82 SER A O 1
ATOM 649 N N . THR A 1 83 ? -8.198 -2.046 23.842 1.00 96.38 83 THR A N 1
ATOM 650 C CA . THR A 1 83 ? -9.285 -1.410 23.100 1.00 96.38 83 THR A CA 1
ATOM 651 C C . THR A 1 83 ? -9.987 -2.419 22.199 1.00 96.38 83 THR A C 1
ATOM 653 O O . THR A 1 83 ? -11.208 -2.538 22.251 1.00 96.38 83 THR A O 1
ATOM 656 N N . ALA A 1 84 ? -9.238 -3.230 21.448 1.00 95.88 84 ALA A N 1
ATOM 657 C CA . ALA A 1 84 ? -9.813 -4.278 20.606 1.00 95.88 84 ALA A CA 1
ATOM 658 C C . ALA A 1 84 ? -10.636 -5.297 21.425 1.00 95.88 84 ALA A C 1
ATOM 660 O O . ALA A 1 84 ? -11.772 -5.614 21.073 1.00 95.88 84 ALA A O 1
ATOM 661 N N . LYS A 1 85 ? -10.122 -5.732 22.587 1.00 96.56 85 LYS A N 1
ATOM 662 C CA . LYS A 1 85 ? -10.855 -6.611 23.519 1.00 96.56 85 LYS A CA 1
ATOM 663 C C . LYS A 1 85 ? -12.114 -5.963 24.089 1.00 96.56 85 LYS A C 1
ATOM 665 O O . LYS A 1 85 ? -13.091 -6.671 24.325 1.00 96.56 85 LYS A O 1
ATOM 670 N N . LEU A 1 86 ? -12.088 -4.656 24.360 1.00 96.50 86 LEU A N 1
ATOM 671 C CA . LEU A 1 86 ? -13.279 -3.916 24.769 1.00 96.50 86 LEU A CA 1
ATOM 672 C C . LEU A 1 86 ? -14.320 -3.965 23.651 1.00 96.50 86 LEU A C 1
ATOM 674 O O . LEU A 1 86 ? -15.427 -4.432 23.891 1.00 96.50 86 LEU A O 1
ATOM 678 N N . LEU A 1 87 ? -13.946 -3.578 22.429 1.00 96.56 87 LEU A N 1
ATOM 679 C CA . LEU A 1 87 ? -14.836 -3.580 21.266 1.00 96.56 87 LEU A CA 1
ATOM 680 C C . LEU A 1 87 ? -15.457 -4.965 21.015 1.00 96.56 87 LEU A C 1
ATOM 682 O O . LEU A 1 87 ? -16.661 -5.061 20.790 1.00 96.56 87 LEU A O 1
ATOM 686 N N . ARG A 1 88 ? -14.692 -6.051 21.171 1.00 96.38 88 ARG A N 1
ATOM 687 C CA . ARG A 1 88 ? -15.184 -7.433 21.023 1.00 96.38 88 ARG A CA 1
ATOM 688 C C . ARG A 1 88 ? -16.310 -7.830 21.967 1.00 96.38 88 ARG A C 1
ATOM 690 O O . ARG A 1 88 ? -17.102 -8.705 21.632 1.00 96.38 88 ARG A O 1
ATOM 697 N N . ARG A 1 89 ? -16.419 -7.194 23.133 1.00 95.88 89 ARG A N 1
ATOM 698 C CA . ARG A 1 89 ? -17.533 -7.440 24.064 1.00 95.88 89 ARG A CA 1
ATOM 699 C C . ARG A 1 89 ? -18.845 -6.823 23.580 1.00 95.88 89 ARG A C 1
ATOM 701 O O . ARG A 1 89 ? -19.901 -7.240 24.038 1.00 95.88 89 ARG A O 1
ATOM 708 N N . HIS A 1 90 ? -18.771 -5.837 22.686 1.00 96.25 90 HIS A N 1
ATOM 709 C CA . HIS A 1 90 ? -19.914 -5.044 22.237 1.00 96.25 90 HIS A CA 1
ATOM 710 C C . HIS A 1 90 ? -20.272 -5.270 20.761 1.00 96.25 90 HIS A C 1
ATOM 712 O O . HIS A 1 90 ? -21.417 -5.035 20.382 1.00 96.25 90 HIS A O 1
ATOM 718 N N . PHE A 1 91 ? -19.334 -5.741 19.934 1.00 96.50 91 PHE A N 1
ATOM 719 C CA . PHE A 1 91 ? -19.506 -5.840 18.483 1.00 96.50 91 PHE A CA 1
ATOM 720 C C . PHE A 1 91 ? -19.132 -7.216 17.925 1.00 96.50 91 PHE A C 1
ATOM 722 O O . PHE A 1 91 ? -18.278 -7.929 18.455 1.00 96.50 91 PHE A O 1
ATOM 729 N N . LYS A 1 92 ? -19.767 -7.574 16.803 1.00 95.50 92 LYS A N 1
ATOM 730 C CA . LYS A 1 92 ? -19.401 -8.748 15.999 1.00 95.50 92 LYS A CA 1
ATOM 731 C C . LYS A 1 92 ? -18.135 -8.470 15.182 1.00 95.50 92 LYS A C 1
ATOM 733 O O . LYS A 1 92 ? -17.823 -7.321 14.888 1.00 95.50 92 LYS A O 1
ATOM 738 N N . GLY A 1 93 ? -17.467 -9.540 14.752 1.00 93.19 93 GLY A N 1
ATOM 739 C CA . GLY A 1 93 ? -16.241 -9.481 13.944 1.00 93.19 93 GLY A CA 1
ATOM 740 C C . GLY A 1 93 ? -16.352 -8.673 12.657 1.00 93.19 93 GLY A C 1
ATOM 741 O O . GLY A 1 93 ? -15.458 -7.908 12.314 1.00 93.19 93 GLY A O 1
ATOM 742 N N . SER A 1 94 ? -17.504 -8.767 12.000 1.00 93.81 94 SER A N 1
ATOM 743 C CA . SER A 1 94 ? -17.786 -8.095 10.734 1.00 93.81 94 SER A CA 1
ATOM 744 C C . SER A 1 94 ? -18.116 -6.604 10.859 1.00 93.81 94 SER A C 1
ATOM 746 O O . SER A 1 94 ? -18.363 -5.974 9.837 1.00 93.81 94 SER A O 1
ATOM 748 N N . VAL A 1 95 ? -18.195 -6.040 12.071 1.00 94.38 95 VAL A N 1
ATOM 749 C CA . VAL A 1 95 ? -18.508 -4.613 12.253 1.00 94.38 95 VAL A CA 1
ATOM 750 C C . VAL A 1 95 ? -17.322 -3.773 11.798 1.00 94.38 95 VAL A C 1
ATOM 752 O O . VAL A 1 95 ? -16.208 -3.984 12.272 1.00 94.38 95 VAL A O 1
ATOM 755 N N . GLU A 1 96 ? -17.576 -2.832 10.890 1.00 93.31 96 GLU A N 1
ATOM 756 C CA . GLU A 1 96 ? -16.574 -1.931 10.322 1.00 93.31 96 GLU A CA 1
ATOM 757 C C . GLU A 1 96 ? -16.392 -0.662 11.160 1.00 93.31 96 GLU A C 1
ATOM 759 O O . GLU A 1 96 ? -17.353 -0.061 11.641 1.00 93.31 96 GLU A O 1
ATOM 764 N N . PHE A 1 97 ? -15.142 -0.223 11.284 1.00 94.44 97 PHE A N 1
ATOM 765 C CA . PHE A 1 97 ? -14.744 1.009 11.950 1.00 94.44 97 PHE A CA 1
ATOM 766 C C . PHE A 1 97 ? -13.919 1.878 11.006 1.00 94.44 97 PHE A C 1
ATOM 768 O O . PHE A 1 97 ? -13.047 1.382 10.289 1.00 94.44 97 PHE A O 1
ATOM 775 N N . LYS A 1 98 ? -14.138 3.197 11.062 1.00 94.44 98 LYS A N 1
ATOM 776 C CA . LYS A 1 98 ? -13.258 4.166 10.402 1.00 94.44 98 LYS A CA 1
ATOM 777 C C . LYS A 1 98 ? -11.988 4.348 11.214 1.00 94.44 98 LYS A C 1
ATOM 779 O O . LYS A 1 98 ? -12.011 4.863 12.337 1.00 94.44 98 LYS A O 1
ATOM 784 N N . THR A 1 99 ? -10.869 3.988 10.610 1.00 94.56 99 THR A N 1
ATOM 785 C CA . THR A 1 99 ? -9.551 4.047 11.231 1.00 94.56 99 THR A CA 1
ATOM 786 C C . THR A 1 99 ? -8.605 4.914 10.419 1.00 94.56 99 THR A C 1
ATOM 788 O O . THR A 1 99 ? -8.831 5.195 9.249 1.00 94.56 99 THR A O 1
ATOM 791 N N . PHE A 1 100 ? -7.549 5.386 11.059 1.00 93.00 100 PHE A N 1
ATOM 792 C CA . PHE A 1 100 ? -6.387 5.949 10.397 1.00 93.00 100 PHE A CA 1
ATOM 793 C C . PHE A 1 100 ? -5.185 5.080 10.728 1.00 93.00 100 PHE A C 1
ATOM 795 O O . PHE A 1 100 ? -5.024 4.653 11.875 1.00 93.00 100 PHE A O 1
ATOM 802 N N . GLN A 1 101 ? -4.351 4.845 9.725 1.00 90.81 101 GLN A N 1
ATOM 803 C CA . GLN A 1 101 ? -3.129 4.084 9.856 1.00 90.81 101 GLN A CA 1
ATOM 804 C C . GLN A 1 101 ? -2.053 4.721 8.961 1.00 90.81 101 GLN A C 1
ATOM 806 O O . GLN A 1 101 ? -2.349 5.091 7.827 1.00 90.81 101 GLN A O 1
ATOM 811 N N . PRO A 1 102 ? -0.808 4.877 9.442 1.00 86.69 102 PRO A N 1
ATOM 812 C CA . PRO A 1 102 ? 0.222 5.584 8.689 1.00 86.69 102 PRO A CA 1
ATOM 813 C C . PRO A 1 102 ? 0.773 4.789 7.494 1.00 86.69 102 PRO A C 1
ATOM 815 O O . PRO A 1 102 ? 1.288 5.406 6.570 1.00 86.69 102 PRO A O 1
ATOM 818 N N . ASP A 1 103 ? 0.677 3.453 7.492 1.00 88.19 103 ASP A N 1
ATOM 819 C CA . ASP A 1 103 ? 1.166 2.578 6.416 1.00 88.19 103 ASP A CA 1
ATOM 820 C C . ASP A 1 103 ? 0.083 2.087 5.455 1.00 88.19 103 ASP A C 1
ATOM 822 O O . ASP A 1 103 ? -0.008 0.895 5.175 1.00 88.19 103 ASP A O 1
ATOM 826 N N . GLU A 1 104 ? -0.740 3.003 4.945 1.00 91.00 104 GLU A N 1
ATOM 827 C CA . GLU A 1 104 ? -1.763 2.717 3.922 1.00 91.00 104 GLU A CA 1
ATOM 828 C C . GLU A 1 104 ? -1.345 3.145 2.500 1.00 91.00 104 GLU A C 1
ATOM 830 O O . GLU A 1 104 ? -2.099 2.993 1.544 1.00 91.00 104 GLU A O 1
ATOM 835 N N . GLY A 1 105 ? -0.135 3.684 2.335 1.00 93.25 105 GLY A N 1
ATOM 836 C CA . GLY A 1 105 ? 0.349 4.145 1.031 1.00 93.25 105 GLY A CA 1
ATOM 837 C C . GLY A 1 105 ? 0.753 3.014 0.078 1.00 93.25 105 GLY A C 1
ATOM 838 O O . GLY A 1 105 ? 1.111 1.908 0.495 1.00 93.25 105 GLY A O 1
ATOM 839 N N . ILE A 1 106 ? 0.777 3.320 -1.215 1.00 95.94 106 ILE A N 1
ATOM 840 C CA . ILE A 1 106 ? 1.426 2.538 -2.266 1.00 95.94 106 ILE A CA 1
ATOM 841 C C . ILE A 1 106 ? 2.566 3.389 -2.814 1.00 95.94 106 ILE A C 1
ATOM 843 O O . ILE A 1 106 ? 2.357 4.537 -3.191 1.00 95.94 106 ILE A O 1
ATOM 847 N N . VAL A 1 107 ? 3.769 2.827 -2.889 1.00 97.38 107 VAL A N 1
ATOM 848 C CA . VAL A 1 107 ? 4.894 3.488 -3.554 1.00 97.38 107 VAL A CA 1
ATOM 849 C C . VAL A 1 107 ? 5.202 2.790 -4.872 1.00 97.38 107 VAL A C 1
ATOM 851 O O . VAL A 1 107 ? 5.306 1.564 -4.922 1.00 97.38 107 VAL A O 1
ATOM 854 N N . ILE A 1 108 ? 5.368 3.564 -5.938 1.00 98.12 108 ILE A N 1
ATOM 855 C CA . ILE A 1 108 ? 5.839 3.091 -7.236 1.00 98.12 108 ILE A CA 1
ATOM 856 C C . ILE A 1 108 ? 7.305 3.496 -7.371 1.00 98.12 108 ILE A C 1
ATOM 858 O O . ILE A 1 108 ? 7.622 4.685 -7.358 1.00 98.12 108 ILE A O 1
ATOM 862 N N . ILE A 1 109 ? 8.186 2.504 -7.488 1.00 97.88 109 ILE A N 1
ATOM 863 C CA . ILE A 1 109 ? 9.612 2.706 -7.751 1.00 97.88 109 ILE A CA 1
ATOM 864 C C . ILE A 1 109 ? 9.839 2.531 -9.241 1.00 97.88 109 ILE A C 1
ATOM 866 O O . ILE A 1 109 ? 9.732 1.413 -9.751 1.00 97.88 109 ILE A O 1
ATOM 870 N N . SER A 1 110 ? 10.091 3.627 -9.941 1.00 96.94 110 SER A N 1
ATOM 871 C CA . SER A 1 110 ? 10.226 3.627 -11.393 1.00 96.94 110 SER A CA 1
ATOM 872 C C . SER A 1 110 ? 10.979 4.873 -11.840 1.00 96.94 110 SER A C 1
ATOM 874 O O . SER A 1 110 ? 10.675 5.964 -11.368 1.00 96.94 110 SER A O 1
ATOM 876 N N . ASP A 1 111 ? 11.952 4.722 -12.734 1.00 94.38 111 ASP A N 1
ATOM 877 C CA . ASP A 1 111 ? 12.752 5.844 -13.227 1.00 94.38 111 ASP A CA 1
ATOM 878 C C . ASP A 1 111 ? 11.876 6.837 -14.005 1.00 94.38 111 ASP A C 1
ATOM 880 O O . ASP A 1 111 ? 11.285 6.492 -15.025 1.00 94.38 111 ASP A O 1
ATOM 884 N N . MET A 1 112 ? 11.811 8.082 -13.532 1.00 93.88 112 MET A N 1
ATOM 885 C CA . MET A 1 112 ? 11.019 9.155 -14.148 1.00 93.88 112 MET A CA 1
ATOM 886 C C . MET A 1 112 ? 11.847 10.059 -15.073 1.00 93.88 112 MET A C 1
ATOM 888 O O . MET A 1 112 ? 11.396 11.140 -15.449 1.00 93.88 112 MET A O 1
ATOM 892 N N . THR A 1 113 ? 13.066 9.646 -15.431 1.00 92.81 113 THR A N 1
ATOM 893 C CA . THR A 1 113 ? 13.967 10.435 -16.289 1.00 92.81 113 THR A CA 1
ATOM 894 C C . THR A 1 113 ? 13.899 10.011 -17.754 1.00 92.81 113 THR A C 1
ATOM 896 O O . THR A 1 113 ? 14.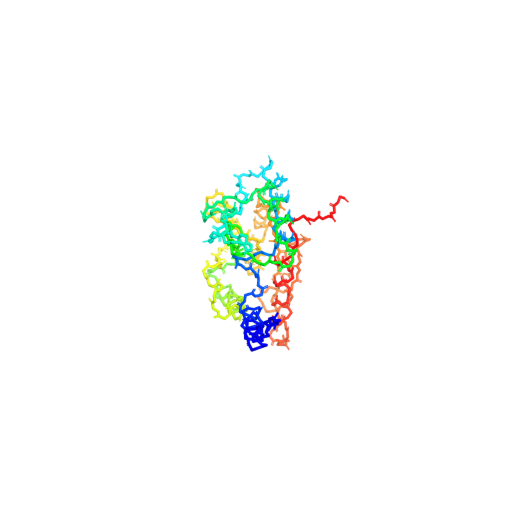082 10.834 -18.650 1.00 92.81 113 THR A O 1
ATOM 899 N N . SER A 1 114 ? 13.603 8.736 -17.999 1.00 92.19 114 SER A N 1
ATOM 900 C CA . SER A 1 114 ? 13.403 8.157 -19.331 1.00 92.19 114 SER A CA 1
ATOM 901 C C . SER A 1 114 ? 11.952 8.275 -19.802 1.00 92.19 114 SER A C 1
ATOM 903 O O . SER A 1 114 ? 11.018 8.244 -18.999 1.00 92.19 114 SER A O 1
ATOM 905 N N . ALA A 1 115 ? 11.741 8.373 -21.118 1.00 92.69 115 ALA A N 1
ATOM 906 C CA . ALA A 1 115 ? 10.396 8.449 -21.691 1.00 92.69 115 ALA A CA 1
ATOM 907 C C . ALA A 1 115 ? 9.598 7.160 -21.430 1.00 92.69 115 ALA A C 1
ATOM 909 O O . ALA A 1 115 ? 8.418 7.211 -21.081 1.00 92.69 115 ALA A O 1
ATOM 910 N N . GLU A 1 116 ? 10.264 6.011 -21.538 1.00 91.50 116 GLU A N 1
ATOM 911 C CA . GLU A 1 116 ? 9.716 4.686 -21.260 1.00 91.50 116 GLU A CA 1
ATOM 912 C C . GLU A 1 116 ? 9.289 4.567 -19.796 1.00 91.50 116 GLU A C 1
ATOM 914 O O . GLU A 1 116 ? 8.178 4.122 -19.499 1.00 91.50 116 GLU A O 1
ATOM 919 N N . GLY A 1 117 ? 10.150 5.013 -18.877 1.00 93.31 117 GLY A N 1
ATOM 920 C CA . GLY A 1 117 ? 9.875 4.979 -17.450 1.00 93.31 117 GLY A CA 1
ATOM 921 C C . GLY A 1 117 ? 8.731 5.903 -17.042 1.00 93.31 117 GLY A C 1
ATOM 922 O O . GLY A 1 117 ? 7.835 5.474 -16.310 1.00 93.31 117 GLY A O 1
ATOM 923 N N . VAL A 1 118 ? 8.674 7.121 -17.589 1.00 95.06 118 VAL A N 1
ATOM 924 C CA . VAL A 1 118 ? 7.544 8.040 -17.378 1.00 95.06 118 VAL A CA 1
ATOM 925 C C . VAL A 1 118 ? 6.244 7.425 -17.893 1.00 95.06 118 VAL A C 1
ATOM 927 O O . VAL A 1 118 ? 5.275 7.351 -17.137 1.00 95.06 118 VAL A O 1
ATOM 930 N N . SER A 1 119 ? 6.222 6.945 -19.141 1.00 93.88 119 SER A N 1
ATOM 931 C CA . SER A 1 119 ? 5.023 6.353 -19.747 1.00 93.88 119 SER A CA 1
ATOM 932 C C . SER A 1 119 ? 4.506 5.182 -18.916 1.00 93.88 119 SER A C 1
ATOM 934 O O . SER A 1 119 ? 3.347 5.177 -18.504 1.00 93.88 119 SER A O 1
ATOM 936 N N . PHE A 1 120 ? 5.380 4.224 -18.594 1.00 93.88 120 PHE A N 1
ATOM 937 C CA . PHE A 1 120 ? 4.974 3.031 -17.861 1.00 93.88 120 PHE A CA 1
ATOM 938 C C . PHE A 1 120 ? 4.486 3.363 -16.447 1.00 93.88 120 PHE A C 1
ATOM 940 O O . PHE A 1 120 ? 3.496 2.803 -15.978 1.00 93.88 120 PHE A O 1
ATOM 947 N N . THR A 1 121 ? 5.123 4.323 -15.773 1.00 95.50 121 THR A N 1
ATOM 948 C CA . THR A 1 121 ? 4.689 4.777 -14.444 1.00 95.50 121 THR A CA 1
ATOM 949 C C . THR A 1 121 ? 3.309 5.414 -14.486 1.00 95.50 121 THR A C 1
ATOM 951 O O . THR A 1 121 ? 2.483 5.140 -13.616 1.00 95.50 121 THR A O 1
ATOM 954 N N . MET A 1 122 ? 3.033 6.245 -15.492 1.00 95.19 122 MET A N 1
ATOM 955 C CA . MET A 1 122 ? 1.726 6.883 -15.631 1.00 95.19 122 MET A CA 1
ATOM 956 C C . MET A 1 122 ? 0.621 5.867 -15.924 1.00 95.19 122 MET A C 1
ATOM 958 O O . MET A 1 122 ? -0.473 6.000 -15.370 1.00 95.19 122 MET A O 1
ATOM 962 N N . ASP A 1 123 ? 0.907 4.812 -16.690 1.00 94.44 123 ASP A N 1
ATOM 963 C CA . ASP A 1 123 ? -0.043 3.716 -16.899 1.00 94.44 123 ASP A CA 1
ATOM 964 C C . ASP A 1 123 ? -0.355 2.989 -15.583 1.00 94.44 123 ASP A C 1
ATOM 966 O O . ASP A 1 123 ? -1.525 2.788 -15.249 1.00 94.44 123 ASP A O 1
ATOM 970 N N . ILE A 1 124 ? 0.671 2.671 -14.784 1.00 95.31 124 ILE A N 1
ATOM 971 C CA . ILE A 1 124 ? 0.520 2.042 -13.461 1.00 95.31 124 ILE A CA 1
ATOM 972 C C . ILE A 1 124 ? -0.351 2.907 -12.543 1.00 95.31 124 ILE A C 1
ATOM 974 O O . ILE A 1 124 ? -1.318 2.410 -11.961 1.00 95.31 124 ILE A O 1
ATOM 978 N N . VAL A 1 125 ? -0.029 4.200 -12.427 1.00 95.50 125 VAL A N 1
ATOM 979 C CA . VAL A 1 125 ? -0.803 5.165 -11.630 1.00 95.50 125 VAL A CA 1
ATOM 980 C C . VAL A 1 125 ? -2.256 5.184 -12.088 1.00 95.50 125 VAL A C 1
ATOM 982 O O . VAL A 1 125 ? -3.154 5.053 -11.259 1.00 95.50 125 VAL A O 1
ATOM 985 N N . THR A 1 126 ? -2.492 5.273 -13.398 1.00 93.81 126 THR A N 1
ATOM 986 C CA . THR A 1 126 ? -3.841 5.288 -13.976 1.00 93.81 126 THR A CA 1
ATOM 987 C C . THR A 1 126 ? -4.636 4.047 -13.573 1.00 93.81 126 THR A C 1
ATOM 989 O O . THR A 1 126 ? -5.785 4.166 -13.147 1.00 93.81 126 THR A O 1
ATOM 992 N N . GLN A 1 127 ? -4.035 2.854 -13.631 1.00 93.12 127 GLN A N 1
ATOM 993 C CA . GLN A 1 127 ? -4.722 1.627 -13.216 1.00 93.12 127 GLN A CA 1
ATOM 994 C C . GLN A 1 127 ? -5.088 1.629 -11.726 1.00 93.12 127 GLN A C 1
ATOM 996 O O . GLN A 1 127 ? -6.195 1.227 -11.365 1.00 93.12 127 GLN A O 1
ATOM 1001 N N . ILE A 1 128 ? -4.196 2.111 -10.854 1.00 92.75 128 ILE A N 1
ATOM 1002 C CA . ILE A 1 128 ? -4.467 2.189 -9.410 1.00 92.75 128 ILE A CA 1
ATOM 1003 C C . ILE A 1 128 ? -5.531 3.254 -9.120 1.00 92.75 128 ILE A C 1
ATOM 1005 O O . ILE A 1 128 ? -6.426 3.024 -8.312 1.00 92.75 128 ILE A O 1
ATOM 1009 N N . MET A 1 129 ? -5.496 4.403 -9.797 1.00 90.81 129 MET A N 1
ATOM 1010 C CA . MET A 1 129 ? -6.522 5.437 -9.648 1.00 90.81 129 MET A CA 1
ATOM 1011 C C . MET A 1 129 ? -7.898 4.928 -10.082 1.00 90.81 129 MET A C 1
ATOM 1013 O O . MET A 1 129 ? -8.877 5.135 -9.364 1.00 90.81 129 MET A O 1
ATOM 1017 N N . ASN A 1 130 ? -7.972 4.207 -11.203 1.00 89.62 130 ASN A N 1
ATOM 1018 C CA . ASN A 1 130 ? -9.214 3.610 -11.693 1.00 89.62 130 ASN A CA 1
ATOM 1019 C C . ASN A 1 130 ? -9.802 2.589 -10.709 1.00 89.62 130 ASN A C 1
ATOM 1021 O O . ASN A 1 130 ? -11.023 2.469 -10.620 1.00 89.62 130 ASN A O 1
ATOM 1025 N N . LEU A 1 131 ? -8.959 1.902 -9.928 1.00 87.44 131 LEU A N 1
ATOM 1026 C CA . LEU A 1 131 ? -9.399 0.969 -8.889 1.00 87.44 131 LEU A CA 1
ATOM 1027 C C . LEU A 1 131 ? -10.224 1.645 -7.783 1.00 87.44 131 LEU A C 1
ATOM 1029 O O . LEU A 1 131 ? -11.162 1.042 -7.270 1.00 87.44 131 LEU A O 1
ATOM 1033 N N . GLY A 1 132 ? -9.870 2.878 -7.415 1.00 80.31 132 GLY A N 1
ATOM 1034 C CA . GLY A 1 132 ? -10.529 3.648 -6.353 1.00 80.31 132 GLY A CA 1
ATOM 1035 C C . GLY A 1 132 ? -11.403 4.795 -6.857 1.00 80.31 132 GLY A C 1
ATOM 1036 O O . GLY A 1 132 ? -11.722 5.693 -6.082 1.00 80.31 132 GLY A O 1
ATOM 1037 N N . GLY A 1 133 ? -11.709 4.852 -8.160 1.00 82.12 133 GLY A N 1
ATOM 1038 C CA . GLY A 1 133 ? -12.440 5.977 -8.759 1.00 82.12 133 GLY A CA 1
ATOM 1039 C C . GLY A 1 133 ? -11.766 7.341 -8.540 1.00 82.12 133 GLY A C 1
ATOM 1040 O O . GLY A 1 133 ? -12.453 8.343 -8.368 1.00 82.12 133 GLY A O 1
ATOM 1041 N N . GLY A 1 134 ? -10.430 7.374 -8.478 1.00 82.88 134 GLY A N 1
ATOM 1042 C CA . GLY A 1 134 ? -9.621 8.565 -8.191 1.00 82.88 134 GLY A CA 1
ATOM 1043 C C . GLY A 1 134 ? -9.303 8.796 -6.707 1.00 82.88 134 GLY A C 1
ATOM 1044 O O . GLY A 1 134 ? -8.355 9.511 -6.398 1.00 82.88 134 GLY A O 1
ATOM 1045 N N . ALA A 1 135 ? -9.997 8.139 -5.770 1.00 84.62 135 ALA A N 1
ATOM 1046 C CA . ALA A 1 135 ? -9.800 8.356 -4.330 1.00 84.62 135 ALA A CA 1
ATOM 1047 C C . ALA A 1 135 ? -8.411 7.933 -3.809 1.00 84.62 135 ALA A C 1
ATOM 1049 O O . ALA A 1 135 ? -8.008 8.333 -2.715 1.00 84.62 135 ALA A O 1
ATOM 1050 N N . TYR A 1 136 ? -7.678 7.123 -4.578 1.00 89.62 136 TYR A N 1
ATOM 1051 C CA . TYR A 1 136 ? -6.358 6.614 -4.204 1.00 89.62 136 TYR A CA 1
ATOM 1052 C C . TYR A 1 136 ? -5.195 7.532 -4.566 1.00 89.62 136 TYR A C 1
ATOM 1054 O O . TYR A 1 136 ? -4.085 7.260 -4.126 1.00 89.62 136 TYR A O 1
ATOM 1062 N N . GLU A 1 137 ? -5.421 8.631 -5.291 1.00 89.38 137 GLU A N 1
ATOM 1063 C CA . GLU A 1 137 ? -4.347 9.549 -5.698 1.00 89.38 137 GLU A CA 1
ATOM 1064 C C . GLU A 1 137 ? -3.494 10.021 -4.509 1.00 89.38 137 GLU A C 1
ATOM 1066 O O . GLU A 1 137 ? -2.270 9.940 -4.555 1.00 89.38 137 GLU A O 1
ATOM 1071 N N . GLY A 1 138 ? -4.133 10.411 -3.400 1.00 88.81 138 GLY A N 1
ATOM 1072 C CA . GLY A 1 138 ? -3.446 10.867 -2.184 1.00 88.81 138 GLY A CA 1
ATOM 1073 C C . GLY A 1 138 ? -2.681 9.783 -1.412 1.00 88.81 138 GLY A C 1
ATOM 1074 O O . GLY A 1 138 ? -2.079 10.092 -0.387 1.00 88.81 138 GLY A O 1
ATOM 1075 N N . PHE A 1 139 ? -2.718 8.531 -1.872 1.00 91.50 139 PHE A N 1
ATOM 1076 C CA . PHE A 1 139 ? -2.025 7.389 -1.272 1.00 91.50 139 PHE A CA 1
ATOM 1077 C C . PHE A 1 139 ? -0.947 6.809 -2.193 1.00 91.50 139 PHE A C 1
ATOM 1079 O O . PHE A 1 139 ? -0.330 5.809 -1.828 1.00 91.50 139 PHE A O 1
ATOM 1086 N N . ILE A 1 140 ? -0.737 7.389 -3.380 1.00 94.69 140 ILE A N 1
ATOM 1087 C CA . ILE A 1 140 ? 0.245 6.914 -4.355 1.00 94.69 140 ILE A CA 1
ATOM 1088 C C . ILE A 1 140 ? 1.444 7.858 -4.363 1.00 94.69 140 ILE A C 1
ATOM 1090 O O . ILE A 1 140 ? 1.361 8.997 -4.818 1.00 94.69 140 ILE A O 1
ATOM 1094 N N . ASP A 1 141 ? 2.591 7.339 -3.949 1.00 95.75 141 ASP A N 1
ATOM 1095 C CA . ASP A 1 141 ? 3.873 8.018 -4.075 1.00 95.75 141 ASP A CA 1
ATOM 1096 C C . ASP A 1 141 ? 4.659 7.447 -5.258 1.00 95.75 141 ASP A C 1
ATOM 1098 O O . ASP A 1 141 ? 4.679 6.238 -5.492 1.00 95.75 141 ASP A O 1
ATOM 1102 N N . ARG A 1 142 ? 5.340 8.315 -6.009 1.00 95.94 142 ARG A N 1
ATOM 1103 C CA . ARG A 1 142 ? 6.251 7.934 -7.099 1.00 95.94 142 ARG A CA 1
ATOM 1104 C C . ARG A 1 142 ? 7.666 8.294 -6.687 1.00 95.94 142 ARG A C 1
ATOM 1106 O O . ARG A 1 142 ? 7.894 9.406 -6.214 1.00 95.94 142 ARG A O 1
ATOM 1113 N N . VAL A 1 143 ? 8.595 7.361 -6.843 1.00 96.62 143 VAL A N 1
ATOM 1114 C CA . VAL A 1 143 ? 9.994 7.557 -6.464 1.00 96.62 143 VAL A CA 1
ATOM 1115 C C . VAL A 1 143 ? 10.898 6.966 -7.537 1.00 96.62 143 VAL A C 1
ATOM 1117 O O . VAL A 1 143 ? 10.710 5.827 -7.957 1.00 96.62 143 VAL A O 1
ATOM 1120 N N . ASP A 1 144 ? 11.908 7.730 -7.939 1.00 95.50 144 ASP A N 1
ATOM 1121 C CA . ASP A 1 144 ? 12.752 7.398 -9.090 1.00 95.50 144 ASP A CA 1
ATOM 1122 C C . ASP A 1 144 ? 13.665 6.187 -8.848 1.00 95.50 144 ASP A C 1
ATOM 1124 O O . ASP A 1 144 ? 14.076 5.508 -9.788 1.00 95.50 144 ASP A O 1
ATOM 1128 N N . SER A 1 145 ? 14.003 5.913 -7.583 1.00 96.75 145 SER A N 1
ATOM 1129 C CA . SER A 1 145 ? 14.910 4.832 -7.203 1.00 96.75 145 SER A CA 1
ATOM 1130 C C . SER A 1 145 ? 14.662 4.313 -5.784 1.00 96.75 145 SER A C 1
ATOM 1132 O O . SER A 1 145 ? 14.161 5.011 -4.897 1.00 96.75 145 SER A O 1
ATOM 1134 N N . PHE A 1 146 ? 15.095 3.084 -5.518 1.00 97.62 146 PHE A N 1
ATOM 1135 C CA . PHE A 1 146 ? 15.220 2.545 -4.171 1.00 97.62 146 PHE A CA 1
ATOM 1136 C C . PHE A 1 146 ? 16.215 3.336 -3.321 1.00 97.62 146 PHE A C 1
ATOM 1138 O O . PHE A 1 146 ? 16.032 3.420 -2.106 1.00 97.62 146 PHE A O 1
ATOM 1145 N N . GLY A 1 147 ? 17.250 3.923 -3.930 1.00 95.00 147 GLY A N 1
ATOM 1146 C CA . GLY A 1 147 ? 18.184 4.812 -3.237 1.00 95.00 147 GLY A CA 1
ATOM 1147 C C . GLY A 1 147 ? 17.469 5.994 -2.576 1.00 95.00 147 GLY A C 1
ATOM 1148 O O . GLY A 1 147 ? 17.625 6.222 -1.372 1.00 95.00 147 GLY A O 1
ATOM 1149 N N . ASP A 1 148 ? 16.618 6.684 -3.332 1.00 95.38 148 ASP A N 1
ATOM 1150 C CA . ASP A 1 148 ? 15.809 7.803 -2.835 1.00 95.38 148 ASP A CA 1
ATOM 1151 C C . ASP A 1 148 ? 14.723 7.324 -1.875 1.00 95.38 148 ASP A C 1
ATOM 1153 O O . ASP A 1 148 ? 14.505 7.917 -0.811 1.00 95.38 148 ASP A O 1
ATOM 1157 N N . PHE A 1 149 ? 14.097 6.190 -2.195 1.00 96.38 149 PHE A N 1
ATOM 1158 C CA . PHE A 1 149 ? 13.059 5.605 -1.361 1.00 96.38 149 PHE A CA 1
ATOM 1159 C C . PHE A 1 149 ? 13.555 5.287 0.049 1.00 96.38 149 PHE A C 1
ATOM 1161 O O . PHE A 1 149 ? 12.839 5.565 1.003 1.00 96.38 149 PHE A O 1
ATOM 1168 N N . ILE A 1 150 ? 14.781 4.780 0.234 1.00 93.38 150 ILE A N 1
ATOM 1169 C CA . ILE A 1 150 ? 15.333 4.525 1.580 1.00 93.38 150 ILE A CA 1
ATOM 1170 C C . ILE A 1 150 ? 15.344 5.805 2.426 1.00 93.38 150 ILE A C 1
ATOM 1172 O O . ILE A 1 150 ? 15.060 5.761 3.628 1.00 93.38 150 ILE A O 1
ATOM 1176 N N . ASN A 1 151 ? 15.679 6.944 1.820 1.00 91.31 151 ASN A N 1
ATOM 1177 C CA . ASN A 1 151 ? 15.741 8.222 2.523 1.00 91.31 151 ASN A CA 1
ATOM 1178 C C . ASN A 1 151 ? 14.343 8.707 2.917 1.00 91.31 151 ASN A C 1
ATOM 1180 O O . ASN A 1 151 ? 14.146 9.161 4.049 1.00 91.31 151 ASN A O 1
ATOM 1184 N N . LEU A 1 152 ? 13.368 8.562 2.017 1.00 93.00 152 LEU A N 1
ATOM 1185 C CA . LEU A 1 152 ? 11.964 8.874 2.285 1.00 93.00 152 LEU A CA 1
ATOM 1186 C C . LEU A 1 152 ? 11.374 7.934 3.342 1.00 93.00 152 LEU A C 1
ATOM 1188 O O . LEU A 1 152 ? 10.758 8.408 4.299 1.00 93.00 152 LEU A O 1
ATOM 1192 N N . LEU A 1 153 ? 11.642 6.630 3.232 1.00 90.38 153 LEU A N 1
ATOM 1193 C CA . LEU A 1 153 ? 11.184 5.589 4.150 1.00 90.38 153 LEU A CA 1
ATOM 1194 C C . LEU A 1 153 ? 11.627 5.869 5.586 1.00 90.38 153 LEU A C 1
ATOM 1196 O O . LEU A 1 153 ? 10.862 5.674 6.525 1.00 90.38 153 LEU A O 1
ATOM 1200 N N . LYS A 1 154 ? 12.845 6.382 5.779 1.00 85.69 154 LYS A N 1
ATOM 1201 C CA . LYS A 1 154 ? 13.353 6.763 7.106 1.00 85.69 154 LYS A CA 1
ATOM 1202 C C . LYS A 1 154 ? 12.724 8.044 7.655 1.00 85.69 154 LYS A C 1
ATOM 1204 O O . LYS A 1 154 ? 12.624 8.180 8.869 1.00 85.69 154 LYS A O 1
ATOM 1209 N N . LYS A 1 155 ? 12.291 8.967 6.792 1.00 84.88 155 LYS A N 1
ATOM 1210 C CA . LYS A 1 155 ? 11.754 10.280 7.184 1.00 84.88 155 LYS A CA 1
ATOM 1211 C C . LYS A 1 155 ? 10.233 10.267 7.259 1.00 84.88 155 LYS A C 1
ATOM 1213 O O . LYS A 1 155 ? 9.668 10.116 8.335 1.00 84.88 155 LYS A O 1
ATOM 1218 N N . SER A 1 156 ? 9.564 10.332 6.118 1.00 81.19 156 SER A N 1
ATOM 1219 C CA . SER A 1 156 ? 8.138 10.659 6.015 1.00 81.19 156 SER A CA 1
ATOM 1220 C C . SER A 1 156 ? 7.301 9.579 5.338 1.00 81.19 156 SER A C 1
ATOM 1222 O O . SER A 1 156 ? 6.144 9.419 5.699 1.00 81.19 156 SER A O 1
ATOM 1224 N N . LEU A 1 157 ? 7.877 8.806 4.417 1.00 86.38 157 LEU A N 1
ATOM 1225 C CA . LEU A 1 157 ? 7.130 7.834 3.626 1.00 86.38 157 LEU A CA 1
ATOM 1226 C C . LEU A 1 157 ? 7.049 6.494 4.358 1.00 86.38 157 LEU A C 1
ATOM 1228 O O . LEU A 1 157 ? 8.029 6.047 4.958 1.00 86.38 157 LEU A O 1
ATOM 1232 N N . PHE A 1 158 ? 5.878 5.869 4.352 1.00 85.88 158 PHE A N 1
ATOM 1233 C CA . PHE A 1 158 ? 5.670 4.566 4.972 1.00 85.88 158 PHE A CA 1
ATOM 1234 C C . PHE A 1 158 ? 4.569 3.826 4.213 1.00 85.88 158 PHE A C 1
ATOM 1236 O O . PHE A 1 158 ? 3.401 3.987 4.530 1.00 85.88 158 PHE A O 1
ATOM 1243 N N . PRO A 1 159 ? 4.898 3.099 3.139 1.00 92.62 159 PRO A N 1
ATOM 1244 C CA . PRO A 1 159 ? 3.885 2.449 2.323 1.00 92.62 159 PRO A CA 1
ATOM 1245 C C . PRO A 1 159 ? 3.577 1.044 2.843 1.00 92.62 159 PRO A C 1
ATOM 1247 O O . PRO A 1 159 ? 4.401 0.402 3.492 1.00 92.62 159 PRO A O 1
ATOM 1250 N N . ARG A 1 160 ? 2.406 0.525 2.485 1.00 91.81 160 ARG A N 1
ATOM 1251 C CA . ARG A 1 160 ? 2.064 -0.892 2.633 1.00 91.81 160 ARG A CA 1
ATOM 1252 C C . ARG A 1 160 ? 2.682 -1.746 1.532 1.00 91.81 160 ARG A C 1
ATOM 1254 O O . ARG A 1 160 ? 3.112 -2.876 1.775 1.00 91.81 160 ARG A O 1
ATOM 1261 N N . LEU A 1 161 ? 2.679 -1.214 0.312 1.00 95.31 161 LEU A N 1
ATOM 1262 C CA . LEU A 1 161 ? 3.020 -1.934 -0.909 1.00 95.31 161 LEU A CA 1
ATOM 1263 C C . LEU A 1 161 ? 3.990 -1.122 -1.767 1.00 95.31 161 LEU A C 1
ATOM 1265 O O . LEU A 1 161 ? 3.786 0.065 -2.004 1.00 95.31 161 LEU A O 1
ATOM 1269 N N . ILE A 1 162 ? 5.022 -1.801 -2.256 1.00 97.38 162 ILE A N 1
ATOM 1270 C CA . ILE A 1 162 ? 5.955 -1.323 -3.270 1.00 97.38 162 ILE A CA 1
ATOM 1271 C C . ILE A 1 162 ? 5.574 -1.955 -4.611 1.00 97.38 162 ILE A C 1
ATOM 1273 O O . ILE A 1 162 ? 5.434 -3.176 -4.706 1.00 97.38 162 ILE A O 1
ATOM 1277 N N . ILE A 1 163 ? 5.470 -1.141 -5.654 1.00 98.00 163 ILE A N 1
ATOM 1278 C CA . ILE A 1 163 ? 5.331 -1.581 -7.042 1.00 98.00 163 ILE A CA 1
ATOM 1279 C C . ILE A 1 163 ? 6.605 -1.184 -7.781 1.00 98.00 163 ILE A C 1
ATOM 1281 O O . ILE A 1 163 ? 6.936 -0.007 -7.874 1.00 98.00 163 ILE A O 1
ATOM 1285 N N . ILE A 1 164 ? 7.343 -2.169 -8.281 1.00 97.81 164 ILE A N 1
ATOM 1286 C CA . ILE A 1 164 ? 8.601 -1.962 -8.998 1.00 97.81 164 ILE A CA 1
ATOM 1287 C C . ILE A 1 164 ? 8.289 -1.882 -10.491 1.00 97.81 164 ILE A C 1
ATOM 1289 O O . ILE A 1 164 ? 8.002 -2.901 -11.124 1.00 97.81 164 ILE A O 1
ATOM 1293 N N . GLY A 1 165 ? 8.335 -0.668 -11.031 1.00 96.69 165 GLY A N 1
ATOM 1294 C CA . GLY A 1 165 ? 8.131 -0.358 -12.440 1.00 96.69 165 GLY A CA 1
ATOM 1295 C C . GLY A 1 165 ? 9.425 -0.469 -13.244 1.00 96.69 165 GLY A C 1
ATOM 1296 O O . GLY A 1 165 ? 10.153 -1.464 -13.155 1.00 96.69 165 GLY A O 1
ATOM 1297 N N . TYR A 1 166 ? 9.696 0.548 -14.058 1.00 96.56 166 TYR A N 1
ATOM 1298 C CA . TYR A 1 166 ? 10.850 0.587 -14.947 1.00 96.56 166 TYR A CA 1
ATOM 1299 C C . TYR A 1 166 ? 12.129 0.958 -14.189 1.00 96.56 166 TYR A C 1
ATOM 1301 O O . TYR A 1 166 ? 12.171 1.943 -13.458 1.00 96.56 166 TYR A O 1
ATOM 1309 N N . ILE A 1 167 ? 13.193 0.181 -14.389 1.00 95.38 167 ILE A N 1
ATOM 1310 C CA . ILE A 1 167 ? 14.535 0.492 -13.888 1.00 95.38 167 ILE A CA 1
ATOM 1311 C C . ILE A 1 167 ? 15.503 0.364 -15.068 1.00 95.38 167 ILE A C 1
ATOM 1313 O O . ILE A 1 167 ? 15.550 -0.717 -15.665 1.00 95.38 167 ILE A O 1
ATOM 1317 N N . PRO A 1 168 ? 16.277 1.416 -15.395 1.00 93.19 168 PRO A N 1
ATOM 1318 C CA . PRO A 1 168 ? 17.285 1.365 -16.443 1.00 93.19 168 PRO A CA 1
ATOM 1319 C C . PRO A 1 168 ? 18.301 0.253 -16.189 1.00 93.19 168 PRO A C 1
ATOM 1321 O O . PRO A 1 168 ? 18.724 0.031 -15.049 1.00 93.19 168 PRO A O 1
ATOM 1324 N N . THR A 1 169 ? 18.710 -0.435 -17.253 1.00 92.12 169 THR A N 1
ATOM 1325 C CA . THR A 1 169 ? 19.533 -1.652 -17.163 1.00 92.12 169 THR A CA 1
ATOM 1326 C C . THR A 1 169 ? 20.843 -1.410 -16.410 1.00 92.12 169 THR A C 1
ATOM 1328 O O . THR A 1 169 ? 21.262 -2.219 -15.582 1.00 92.12 169 THR A O 1
ATOM 1331 N N . GLU A 1 170 ? 21.456 -0.252 -16.629 1.00 93.69 170 GLU A N 1
ATOM 1332 C CA . GLU A 1 170 ? 22.689 0.192 -15.990 1.00 93.69 170 GLU A CA 1
ATOM 1333 C C . GLU A 1 170 ? 22.550 0.445 -14.479 1.00 93.69 170 GLU A C 1
ATOM 1335 O O . GLU A 1 170 ? 23.543 0.380 -13.753 1.00 93.69 170 GLU A O 1
ATOM 1340 N N . LYS A 1 171 ? 21.330 0.684 -13.977 1.00 94.50 171 LYS A N 1
ATOM 1341 C CA . LYS A 1 171 ? 21.057 0.936 -12.552 1.00 94.50 171 LYS A CA 1
ATOM 1342 C C . LYS A 1 171 ? 20.680 -0.331 -11.775 1.00 94.50 171 LYS A C 1
ATOM 1344 O O . LYS A 1 171 ? 20.785 -0.329 -10.549 1.00 94.50 171 LYS A O 1
ATOM 1349 N N . ILE A 1 172 ? 20.304 -1.427 -12.448 1.00 94.56 172 ILE A N 1
ATOM 1350 C CA . ILE A 1 172 ? 19.737 -2.641 -11.819 1.00 94.56 172 ILE A CA 1
ATOM 1351 C C . ILE A 1 172 ? 20.583 -3.155 -10.648 1.00 94.56 172 ILE A C 1
ATOM 1353 O O . ILE A 1 172 ? 20.049 -3.432 -9.577 1.00 94.56 172 ILE A O 1
ATOM 1357 N N . GLN A 1 173 ? 21.903 -3.278 -10.823 1.00 95.44 173 GLN A N 1
ATOM 1358 C CA . GLN A 1 173 ? 22.777 -3.828 -9.776 1.00 95.44 173 GLN A CA 1
ATOM 1359 C C . GLN A 1 173 ? 22.789 -2.957 -8.512 1.00 95.44 173 GLN A C 1
ATOM 1361 O O . GLN A 1 173 ? 22.712 -3.476 -7.396 1.00 95.44 173 GLN A O 1
ATOM 1366 N N . GLY A 1 174 ? 22.833 -1.632 -8.674 1.00 96.62 174 GLY A N 1
ATOM 1367 C CA . GLY A 1 174 ? 22.733 -0.697 -7.552 1.00 96.62 174 GLY A CA 1
ATOM 1368 C C . GLY A 1 174 ? 21.370 -0.780 -6.864 1.00 96.62 174 GLY A C 1
ATOM 1369 O O . GLY A 1 174 ? 21.286 -0.837 -5.636 1.00 96.62 174 GLY A O 1
ATOM 1370 N N . GLU A 1 175 ? 20.307 -0.883 -7.657 1.00 96.81 175 GLU A N 1
ATOM 1371 C CA . GLU A 1 175 ? 18.931 -0.946 -7.170 1.00 96.81 175 GLU A CA 1
ATOM 1372 C C . GLU A 1 175 ? 18.610 -2.255 -6.439 1.00 96.81 175 GLU A C 1
ATOM 1374 O O . GLU A 1 175 ? 17.911 -2.232 -5.426 1.00 96.81 175 GLU A O 1
ATOM 1379 N N . LEU A 1 176 ? 19.205 -3.381 -6.843 1.00 96.38 176 LEU A N 1
ATOM 1380 C CA . LEU A 1 176 ? 19.132 -4.644 -6.101 1.00 96.38 176 LEU A CA 1
ATOM 1381 C C . LEU A 1 176 ? 19.741 -4.522 -4.701 1.00 96.38 176 LEU A C 1
ATOM 1383 O O . LEU A 1 176 ? 19.140 -4.956 -3.713 1.00 96.38 176 LEU A O 1
ATOM 1387 N N . LEU A 1 177 ? 20.912 -3.887 -4.589 1.00 96.44 177 LEU A N 1
ATOM 1388 C CA . LEU A 1 177 ? 21.555 -3.640 -3.296 1.00 96.44 177 LEU A CA 1
ATOM 1389 C C . LEU A 1 177 ? 20.719 -2.693 -2.425 1.00 96.44 177 LEU A C 1
ATOM 1391 O O . LEU A 1 177 ? 20.585 -2.915 -1.216 1.00 96.44 177 LEU A O 1
ATOM 1395 N N . ASN A 1 178 ? 20.129 -1.658 -3.025 1.00 97.19 178 ASN A N 1
ATOM 1396 C CA . ASN A 1 178 ? 19.246 -0.732 -2.323 1.00 97.19 178 ASN A CA 1
ATOM 1397 C C . ASN A 1 178 ? 17.951 -1.419 -1.863 1.00 97.19 178 ASN A C 1
ATOM 1399 O O . ASN A 1 178 ? 17.555 -1.247 -0.712 1.00 97.19 178 ASN A O 1
ATOM 1403 N N . PHE A 1 179 ? 17.345 -2.288 -2.669 1.00 96.31 179 PHE A N 1
ATOM 1404 C CA . PHE A 1 179 ? 16.170 -3.059 -2.258 1.00 96.31 179 PHE A CA 1
ATOM 1405 C C . PHE A 1 179 ? 16.444 -3.951 -1.039 1.00 96.31 179 PHE A C 1
ATOM 1407 O O . PHE A 1 179 ? 15.646 -3.992 -0.099 1.00 96.31 179 PHE A O 1
ATOM 1414 N N . VAL A 1 180 ? 17.612 -4.600 -0.977 1.00 94.50 180 VAL A N 1
ATOM 1415 C CA . VAL A 1 180 ? 18.024 -5.355 0.220 1.00 94.50 180 VAL A CA 1
ATOM 1416 C C . VAL A 1 180 ? 18.113 -4.438 1.446 1.00 94.50 180 VAL A C 1
ATOM 1418 O O . VAL A 1 180 ? 17.698 -4.823 2.539 1.00 94.50 180 VAL A O 1
ATOM 1421 N N . ARG A 1 181 ? 18.619 -3.209 1.289 1.00 93.88 181 ARG A N 1
ATOM 1422 C CA . ARG A 1 181 ? 18.682 -2.221 2.381 1.00 93.88 181 ARG A CA 1
ATOM 1423 C C . ARG A 1 181 ? 17.293 -1.753 2.817 1.00 93.88 181 ARG A C 1
ATOM 1425 O O . ARG A 1 181 ? 17.065 -1.655 4.018 1.00 93.88 181 ARG A O 1
ATOM 1432 N N . VAL A 1 182 ? 16.367 -1.529 1.883 1.00 93.25 182 VAL A N 1
ATOM 1433 C CA . VAL A 1 182 ? 14.954 -1.228 2.177 1.00 93.25 182 VAL A CA 1
ATOM 1434 C C . VAL A 1 182 ? 14.351 -2.316 3.059 1.00 93.25 182 VAL A C 1
ATOM 1436 O O . VAL A 1 182 ? 13.826 -2.014 4.126 1.00 93.25 182 VAL A O 1
ATOM 1439 N N . LYS A 1 183 ? 14.508 -3.587 2.672 1.00 90.12 183 LYS A N 1
ATOM 1440 C CA . LYS A 1 183 ? 13.987 -4.735 3.430 1.00 90.12 183 LYS A CA 1
ATOM 1441 C C . LYS A 1 183 ? 14.624 -4.906 4.809 1.00 90.12 183 LYS A C 1
ATOM 1443 O O . LYS A 1 183 ? 14.009 -5.501 5.684 1.00 90.12 183 LYS A O 1
ATOM 1448 N N . ARG A 1 184 ? 15.842 -4.397 5.026 1.00 89.19 184 ARG A N 1
ATOM 1449 C CA . ARG A 1 184 ? 16.465 -4.349 6.362 1.00 89.19 184 ARG A CA 1
ATOM 1450 C C . ARG A 1 184 ? 15.902 -3.231 7.237 1.00 89.19 184 ARG A C 1
ATOM 1452 O O . ARG A 1 184 ? 15.879 -3.389 8.450 1.00 89.19 184 ARG A O 1
ATOM 1459 N N . VAL A 1 185 ? 15.499 -2.108 6.641 1.00 87.94 185 VAL A N 1
ATOM 1460 C CA . VAL A 1 185 ? 14.850 -1.001 7.365 1.00 87.94 185 VAL A CA 1
ATOM 1461 C C . VAL A 1 185 ? 13.424 -1.383 7.749 1.00 87.94 185 VAL A C 1
ATOM 1463 O O . VAL A 1 185 ? 12.994 -1.097 8.864 1.00 87.94 185 VAL A O 1
ATOM 1466 N N . ASP A 1 186 ? 12.710 -2.039 6.837 1.00 86.88 186 ASP A N 1
ATOM 1467 C CA . ASP A 1 186 ? 11.369 -2.552 7.076 1.00 86.88 186 ASP A CA 1
ATOM 1468 C C . ASP A 1 186 ? 11.137 -3.847 6.291 1.00 86.88 186 ASP A C 1
ATOM 1470 O O . ASP A 1 186 ? 10.916 -3.860 5.075 1.00 86.88 186 ASP A O 1
ATOM 1474 N N . ASN A 1 187 ? 11.206 -4.961 7.011 1.00 85.00 187 ASN A N 1
ATOM 1475 C CA . ASN A 1 187 ? 11.052 -6.303 6.461 1.00 85.00 187 ASN A CA 1
ATOM 1476 C C . ASN A 1 187 ? 9.591 -6.668 6.166 1.00 85.00 187 ASN A C 1
ATOM 1478 O O . ASN A 1 187 ? 9.354 -7.668 5.489 1.00 85.00 187 ASN A O 1
ATOM 1482 N N . TYR A 1 188 ? 8.627 -5.862 6.622 1.00 84.56 188 TYR A N 1
ATOM 1483 C CA . TYR A 1 188 ? 7.197 -6.106 6.423 1.00 84.56 188 TYR A CA 1
ATOM 1484 C C . TYR A 1 188 ? 6.635 -5.439 5.162 1.00 84.56 188 TYR A C 1
ATOM 1486 O O . TYR A 1 188 ? 5.495 -5.714 4.786 1.00 84.56 188 TYR A O 1
ATOM 1494 N N . LEU A 1 189 ? 7.427 -4.602 4.478 1.00 88.50 189 LEU A N 1
ATOM 1495 C CA . LEU A 1 189 ? 7.029 -4.000 3.205 1.00 88.50 189 LEU A CA 1
ATOM 1496 C C . LEU A 1 189 ? 6.726 -5.084 2.182 1.00 88.50 189 LEU A C 1
ATOM 1498 O O . LEU A 1 189 ? 7.557 -5.961 1.931 1.00 88.50 189 LEU A O 1
ATOM 1502 N N . ARG A 1 190 ? 5.574 -5.000 1.528 1.00 91.44 190 ARG A N 1
ATOM 1503 C CA . ARG A 1 190 ? 5.256 -5.877 0.398 1.00 91.44 190 ARG A CA 1
ATOM 1504 C C . ARG A 1 190 ? 5.843 -5.305 -0.872 1.00 91.44 190 ARG A C 1
ATOM 1506 O O . ARG A 1 190 ? 6.018 -4.098 -0.986 1.00 91.44 190 ARG A O 1
ATOM 1513 N N . ALA A 1 191 ? 6.179 -6.178 -1.807 1.00 94.88 191 ALA A N 1
ATOM 1514 C CA . ALA A 1 191 ? 6.703 -5.762 -3.093 1.00 94.88 191 ALA A CA 1
ATOM 1515 C C . ALA A 1 191 ? 6.130 -6.641 -4.199 1.00 94.88 191 ALA A C 1
ATOM 1517 O O . ALA A 1 191 ? 6.047 -7.861 -4.043 1.00 94.88 191 ALA A O 1
ATOM 1518 N N . MET A 1 192 ? 5.796 -6.008 -5.313 1.00 96.56 192 MET A N 1
ATOM 1519 C CA . MET A 1 192 ? 5.538 -6.659 -6.587 1.00 96.56 192 MET A CA 1
ATOM 1520 C C . MET A 1 192 ? 6.362 -5.981 -7.670 1.00 96.56 192 MET A C 1
ATOM 1522 O O . MET A 1 192 ? 6.624 -4.784 -7.604 1.00 96.56 192 MET A O 1
ATOM 1526 N N . GLU A 1 193 ? 6.777 -6.754 -8.657 1.00 97.38 193 GLU A N 1
ATOM 1527 C CA . GLU A 1 193 ? 7.542 -6.294 -9.796 1.00 97.38 193 GLU A CA 1
ATOM 1528 C C . GLU A 1 193 ? 6.705 -6.430 -11.058 1.00 97.38 193 GLU A C 1
ATOM 1530 O O . GLU A 1 193 ? 6.171 -7.501 -11.343 1.00 97.38 193 GLU A O 1
ATOM 1535 N N . LEU A 1 194 ? 6.617 -5.344 -11.819 1.00 96.81 194 LEU A N 1
ATOM 1536 C CA . LEU A 1 194 ? 6.002 -5.374 -13.133 1.00 96.81 194 LEU A CA 1
ATOM 1537 C C . LEU A 1 194 ? 7.075 -5.576 -14.194 1.00 96.81 194 LEU A C 1
ATOM 1539 O O . LEU A 1 194 ? 8.134 -4.941 -14.142 1.00 96.81 194 LEU A O 1
ATOM 1543 N N . THR A 1 195 ? 6.790 -6.445 -15.155 1.00 94.69 195 THR A N 1
ATOM 1544 C CA . THR A 1 195 ? 7.516 -6.529 -16.423 1.00 94.69 195 THR A CA 1
ATOM 1545 C C . THR A 1 195 ? 6.664 -5.911 -17.523 1.00 94.69 195 THR A C 1
ATOM 1547 O O . THR A 1 195 ? 5.438 -5.871 -17.428 1.00 94.69 195 THR A O 1
ATOM 1550 N N . HIS A 1 196 ? 7.315 -5.391 -18.557 1.00 92.38 196 HIS A N 1
ATOM 1551 C CA . HIS A 1 196 ? 6.664 -4.842 -19.739 1.00 92.38 196 HIS A CA 1
ATOM 1552 C C . HIS A 1 196 ? 7.354 -5.394 -20.977 1.00 92.38 196 HIS A C 1
ATOM 1554 O O . HIS A 1 196 ? 8.563 -5.211 -21.125 1.00 92.38 196 HIS A O 1
ATOM 1560 N N . THR A 1 197 ? 6.605 -6.019 -21.883 1.00 87.44 197 THR A N 1
ATOM 1561 C CA . THR A 1 197 ? 7.173 -6.738 -23.040 1.00 87.44 197 THR A CA 1
ATOM 1562 C C . THR A 1 197 ? 8.120 -5.887 -23.894 1.00 87.44 197 THR A C 1
ATOM 1564 O O . THR A 1 197 ? 9.119 -6.403 -24.383 1.00 87.44 197 THR A O 1
ATOM 1567 N N . ALA A 1 198 ? 7.863 -4.579 -24.017 1.00 85.69 198 ALA A N 1
ATOM 1568 C CA . ALA A 1 198 ? 8.715 -3.658 -24.780 1.00 85.69 198 ALA A CA 1
ATOM 1569 C C . ALA A 1 198 ? 9.877 -3.021 -23.987 1.00 85.69 198 ALA A C 1
ATOM 1571 O O . ALA A 1 198 ? 10.960 -2.839 -24.533 1.00 85.69 198 ALA A O 1
ATOM 1572 N N . PHE A 1 199 ? 9.666 -2.651 -22.719 1.00 82.12 199 PHE A N 1
ATOM 1573 C CA . PHE A 1 199 ? 10.577 -1.751 -21.986 1.00 82.12 199 PHE A CA 1
ATOM 1574 C C . PHE A 1 199 ? 11.317 -2.452 -20.844 1.00 82.12 199 PHE A C 1
ATOM 1576 O O . PHE A 1 199 ? 12.398 -2.037 -20.444 1.00 82.12 199 PHE A O 1
ATOM 1583 N N . LYS A 1 200 ? 10.739 -3.526 -20.301 1.00 89.38 200 LYS A N 1
ATOM 1584 C CA . LYS A 1 200 ? 11.289 -4.292 -19.182 1.00 89.38 200 LYS A CA 1
ATOM 1585 C C . LYS A 1 200 ? 10.903 -5.766 -19.341 1.00 89.38 200 LYS A C 1
ATOM 1587 O O . LYS A 1 200 ? 10.011 -6.245 -18.638 1.00 89.38 200 LYS A O 1
ATOM 1592 N N . PRO A 1 201 ? 11.521 -6.483 -20.293 1.00 84.50 201 PRO A N 1
ATOM 1593 C CA . PRO A 1 201 ? 11.063 -7.810 -20.7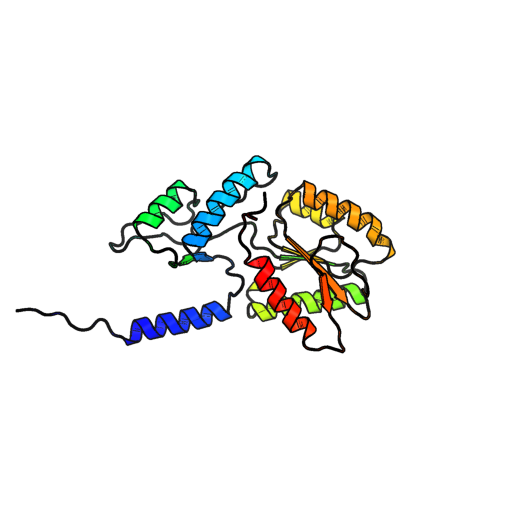00 1.00 84.50 201 PRO A CA 1
ATOM 1594 C C . PRO A 1 201 ? 11.362 -8.896 -19.659 1.00 84.50 201 PRO A C 1
ATOM 1596 O O . PRO A 1 201 ? 10.773 -9.970 -19.710 1.00 84.50 201 PRO A O 1
ATOM 1599 N N . ALA A 1 202 ? 12.266 -8.632 -18.711 1.00 89.56 202 ALA A N 1
ATOM 1600 C CA . ALA A 1 202 ? 12.648 -9.578 -17.675 1.00 89.56 202 ALA A CA 1
ATOM 1601 C C . ALA A 1 202 ? 12.491 -8.965 -16.274 1.00 89.56 202 ALA A C 1
ATOM 1603 O O . ALA A 1 202 ? 12.698 -7.761 -16.098 1.00 89.56 202 ALA A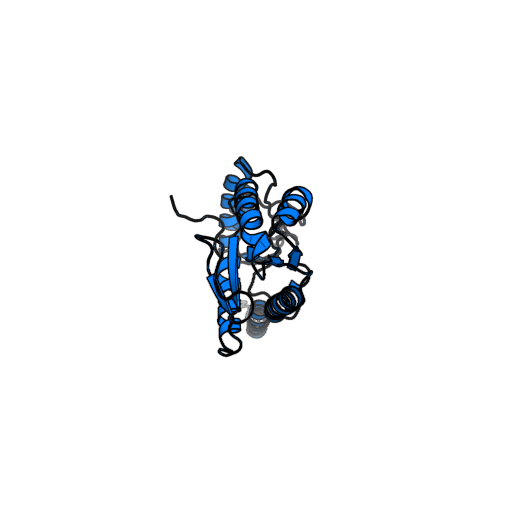 O 1
ATOM 1604 N N . PRO A 1 203 ? 12.144 -9.784 -15.271 1.00 93.69 203 PRO A N 1
ATOM 1605 C CA . PRO A 1 203 ? 12.163 -9.369 -13.880 1.00 93.69 203 PRO A CA 1
ATOM 1606 C C . PRO A 1 203 ? 13.600 -9.307 -13.354 1.00 93.69 203 PRO A C 1
ATOM 1608 O O . PRO A 1 203 ? 14.458 -10.101 -13.747 1.00 93.69 203 PRO A O 1
ATOM 1611 N N . TYR A 1 204 ? 13.855 -8.397 -12.420 1.00 93.88 204 TYR A N 1
ATOM 1612 C CA . TYR A 1 204 ? 15.178 -8.196 -11.834 1.00 93.88 204 TYR A CA 1
ATOM 1613 C C . TYR A 1 204 ? 15.249 -8.646 -10.375 1.00 93.88 204 TYR A C 1
ATOM 1615 O O . TYR A 1 204 ? 16.322 -9.035 -9.913 1.00 93.88 204 TYR A O 1
ATOM 1623 N N . PHE A 1 205 ? 14.132 -8.630 -9.636 1.00 94.38 205 PHE A N 1
ATOM 1624 C CA . PHE A 1 205 ? 14.140 -8.819 -8.186 1.00 94.38 205 PHE A CA 1
ATOM 1625 C C . PHE A 1 205 ? 13.738 -10.251 -7.799 1.00 94.38 205 PHE A C 1
ATOM 1627 O O . PHE A 1 205 ? 12.584 -10.657 -7.971 1.00 94.38 205 PHE A O 1
ATOM 1634 N N . PRO A 1 206 ? 14.660 -11.049 -7.227 1.00 88.75 206 PRO A N 1
ATOM 1635 C CA . PRO A 1 206 ? 14.358 -12.421 -6.848 1.00 88.75 206 PRO A CA 1
ATOM 1636 C C . PRO A 1 206 ? 13.371 -12.464 -5.677 1.00 88.75 206 PRO A C 1
ATOM 1638 O O . PRO A 1 206 ? 13.439 -11.645 -4.759 1.00 88.75 206 PRO A O 1
ATOM 1641 N N . LYS A 1 207 ? 12.489 -13.473 -5.675 1.00 87.06 207 LYS A N 1
ATOM 1642 C CA . LYS A 1 207 ? 11.464 -13.700 -4.632 1.00 87.06 207 LYS A CA 1
ATOM 1643 C C . LYS A 1 207 ? 10.449 -12.556 -4.475 1.00 87.06 207 LYS A C 1
ATOM 1645 O O . LYS A 1 207 ? 9.718 -12.518 -3.488 1.00 87.06 207 LYS A O 1
ATOM 1650 N N . VAL A 1 208 ? 10.391 -11.640 -5.438 1.00 92.94 208 VAL A N 1
ATOM 1651 C CA . VAL A 1 208 ? 9.323 -10.647 -5.564 1.00 92.94 208 VAL A CA 1
ATOM 1652 C C . VAL A 1 208 ? 8.260 -11.212 -6.502 1.00 92.94 208 VAL A C 1
ATOM 1654 O O . VAL A 1 208 ? 8.589 -11.883 -7.478 1.00 92.94 208 VAL A O 1
ATOM 1657 N N . ARG A 1 209 ? 6.978 -10.988 -6.192 1.00 91.69 209 ARG A N 1
ATOM 1658 C CA . ARG A 1 209 ? 5.880 -11.411 -7.070 1.00 91.69 209 ARG A CA 1
ATOM 1659 C C . ARG A 1 209 ? 5.965 -10.641 -8.385 1.00 91.69 209 ARG A C 1
ATOM 1661 O O . ARG A 1 209 ? 6.037 -9.419 -8.360 1.00 91.69 209 ARG A O 1
ATOM 1668 N N . GLN A 1 210 ? 5.933 -11.356 -9.502 1.00 94.56 210 GLN A N 1
ATOM 1669 C CA . GLN A 1 210 ? 6.081 -10.786 -10.839 1.00 94.56 210 GLN A CA 1
ATOM 1670 C C . GLN A 1 210 ? 4.736 -10.754 -11.553 1.00 94.56 210 GLN A C 1
ATOM 1672 O O . GLN A 1 210 ? 3.964 -11.712 -11.468 1.00 94.56 210 GLN A O 1
ATOM 1677 N N . ILE A 1 211 ? 4.466 -9.655 -12.248 1.00 94.81 211 ILE A N 1
ATOM 1678 C CA . ILE A 1 211 ? 3.256 -9.467 -13.044 1.00 94.81 211 ILE A CA 1
ATOM 1679 C C . ILE A 1 211 ? 3.672 -8.922 -14.404 1.00 94.81 211 ILE A C 1
ATOM 1681 O O . ILE A 1 211 ? 4.281 -7.859 -14.502 1.00 94.81 211 ILE A O 1
ATOM 1685 N N . GLU A 1 212 ? 3.320 -9.651 -15.452 1.00 94.75 212 GLU A N 1
ATOM 1686 C CA . GLU A 1 212 ? 3.599 -9.238 -16.820 1.00 94.75 212 GLU A CA 1
ATOM 1687 C C . GLU A 1 212 ? 2.515 -8.307 -17.355 1.00 94.75 212 GLU A C 1
ATOM 1689 O O . GLU A 1 212 ? 1.323 -8.629 -17.304 1.00 94.75 212 GLU A O 1
ATOM 1694 N N . ILE A 1 213 ? 2.952 -7.174 -17.902 1.00 94.75 213 ILE A N 1
ATOM 1695 C CA . ILE A 1 213 ? 2.149 -6.230 -18.671 1.00 94.75 213 ILE A CA 1
ATOM 1696 C C . ILE A 1 213 ? 2.519 -6.364 -20.148 1.00 94.75 213 ILE A C 1
ATOM 1698 O O . ILE A 1 213 ? 3.683 -6.218 -20.525 1.00 94.75 213 ILE A O 1
ATOM 1702 N N . SER A 1 214 ? 1.519 -6.620 -20.990 1.00 91.75 214 SER A N 1
ATOM 1703 C CA . SER A 1 214 ? 1.710 -6.755 -22.431 1.00 91.75 214 SER A CA 1
ATOM 1704 C C . SER A 1 214 ? 0.655 -5.943 -23.179 1.00 91.75 214 SER A C 1
ATOM 1706 O O . SER A 1 214 ? -0.535 -6.179 -22.970 1.00 91.75 214 SER A O 1
ATOM 1708 N N . PRO A 1 215 ? 1.047 -5.032 -24.088 1.00 84.44 215 PRO A N 1
ATOM 1709 C CA . PRO A 1 215 ? 0.105 -4.347 -24.974 1.00 84.44 215 PRO A CA 1
ATOM 1710 C C . PRO A 1 215 ? -0.704 -5.306 -25.862 1.00 84.44 215 PRO A C 1
ATOM 1712 O O . PRO A 1 215 ? -1.817 -4.982 -26.266 1.00 84.44 215 PRO A O 1
ATOM 1715 N N . GLU A 1 216 ? -0.162 -6.493 -26.147 1.00 88.88 216 GLU A N 1
ATOM 1716 C CA . GLU A 1 216 ? -0.819 -7.532 -26.949 1.00 88.88 216 GLU A CA 1
ATOM 1717 C C . GLU A 1 216 ? -1.863 -8.324 -26.148 1.00 88.88 216 GLU A C 1
ATOM 1719 O O . GLU A 1 216 ? -2.726 -8.978 -26.733 1.00 88.88 216 GLU A O 1
ATOM 1724 N N . ASP A 1 217 ? -1.822 -8.243 -24.814 1.00 89.75 217 ASP A N 1
ATOM 1725 C CA . ASP A 1 217 ? -2.817 -8.842 -23.928 1.00 89.75 217 ASP A CA 1
ATOM 1726 C C . ASP A 1 217 ? -3.523 -7.770 -23.084 1.00 89.75 217 ASP A C 1
ATOM 1728 O O . ASP A 1 217 ? -3.114 -7.489 -21.955 1.00 89.75 217 ASP A O 1
ATOM 1732 N N . PRO A 1 218 ? -4.666 -7.235 -23.553 1.00 82.81 218 PRO A N 1
ATOM 1733 C CA . PRO A 1 218 ? -5.442 -6.241 -22.813 1.00 82.81 218 PRO A CA 1
ATOM 1734 C C . PRO A 1 218 ? -5.871 -6.685 -21.404 1.00 82.81 218 PRO A C 1
ATOM 1736 O O . PRO A 1 218 ? -6.204 -5.848 -20.564 1.00 82.81 218 PRO A O 1
ATOM 1739 N N . LYS A 1 219 ? -5.880 -7.995 -21.110 1.00 91.88 219 LYS A N 1
ATOM 1740 C CA . LYS A 1 219 ? -6.230 -8.518 -19.781 1.00 91.88 219 LYS A CA 1
ATOM 1741 C C . LYS A 1 219 ? -5.071 -8.433 -18.788 1.00 91.88 219 LYS A C 1
ATOM 1743 O O . LYS A 1 219 ? -5.308 -8.651 -17.597 1.00 91.88 219 LYS A O 1
ATOM 1748 N N . SER A 1 220 ? -3.849 -8.110 -19.221 1.00 93.56 220 SER A N 1
ATOM 1749 C CA . SER A 1 220 ? -2.680 -8.005 -18.340 1.00 93.56 220 SER A CA 1
ATOM 1750 C C . SER A 1 220 ? -2.881 -6.971 -17.233 1.00 93.56 220 SER A C 1
ATOM 1752 O O . SER A 1 220 ? -2.599 -7.246 -16.068 1.00 93.56 220 SER A O 1
ATOM 1754 N N . TRP A 1 221 ? -3.488 -5.828 -17.562 1.00 93.69 221 TRP A N 1
ATOM 1755 C CA . TRP A 1 221 ? -3.843 -4.801 -16.582 1.00 93.69 221 TRP A CA 1
ATOM 1756 C C . TRP A 1 221 ? -4.932 -5.257 -15.607 1.00 93.69 221 TRP A C 1
ATOM 1758 O O . TRP A 1 221 ? -4.852 -4.977 -14.413 1.00 93.69 221 TRP A O 1
ATOM 1768 N N . GLY A 1 222 ? -5.909 -6.040 -16.075 1.00 91.44 222 GLY A N 1
ATOM 1769 C CA . GLY A 1 222 ? -6.912 -6.650 -15.198 1.00 91.44 222 GLY A CA 1
ATOM 1770 C C . GLY A 1 222 ? -6.286 -7.601 -14.172 1.00 91.44 222 GLY A C 1
ATOM 1771 O O . GLY A 1 222 ? -6.652 -7.572 -12.998 1.00 91.44 222 GLY A O 1
ATOM 1772 N N . ARG A 1 223 ? -5.292 -8.401 -14.586 1.00 93.81 223 ARG A N 1
ATOM 1773 C CA . ARG A 1 223 ? -4.523 -9.262 -13.670 1.00 93.81 223 ARG A CA 1
ATOM 1774 C C . ARG A 1 223 ? -3.715 -8.441 -12.669 1.00 93.81 223 ARG A C 1
ATOM 1776 O O . ARG A 1 223 ? -3.735 -8.758 -11.484 1.00 93.81 223 ARG A O 1
ATOM 1783 N N . PHE A 1 224 ? -3.070 -7.368 -13.123 1.00 94.50 224 PHE A N 1
ATOM 1784 C CA . PHE A 1 224 ? -2.354 -6.439 -12.250 1.00 94.50 224 PHE A CA 1
ATOM 1785 C C . PHE A 1 224 ? -3.252 -5.864 -11.149 1.00 94.50 224 PHE A C 1
ATOM 1787 O O . PHE A 1 224 ? -2.900 -5.937 -9.974 1.00 94.50 224 PHE A O 1
ATOM 1794 N N . VAL A 1 225 ? -4.442 -5.377 -11.502 1.00 92.69 225 VAL A N 1
ATOM 1795 C CA . VAL A 1 225 ? -5.401 -4.825 -10.536 1.00 92.69 225 VAL A CA 1
ATOM 1796 C C . VAL A 1 225 ? -5.825 -5.860 -9.488 1.00 92.69 225 VAL A C 1
ATOM 1798 O O . VAL A 1 225 ? -5.830 -5.561 -8.293 1.00 92.69 225 VAL A O 1
ATOM 1801 N N . VAL A 1 226 ? -6.146 -7.087 -9.910 1.00 92.62 226 VAL A N 1
ATOM 1802 C CA . VAL A 1 226 ? -6.509 -8.176 -8.983 1.00 92.62 226 VAL A CA 1
ATOM 1803 C C . VAL A 1 226 ? -5.369 -8.473 -8.009 1.00 92.62 226 VAL A C 1
ATOM 1805 O O . VAL A 1 226 ? -5.603 -8.666 -6.814 1.00 92.62 226 VAL A O 1
ATOM 1808 N N . GLU A 1 227 ? -4.133 -8.478 -8.500 1.00 93.88 227 GLU A N 1
ATOM 1809 C CA . GLU A 1 227 ? -2.955 -8.739 -7.679 1.00 93.88 227 GLU A CA 1
ATOM 1810 C C . GLU A 1 227 ? -2.629 -7.585 -6.722 1.00 93.88 227 GLU A C 1
ATOM 1812 O O . GLU A 1 227 ? -2.240 -7.857 -5.586 1.00 93.88 227 GLU A O 1
ATOM 1817 N N . ILE A 1 228 ? -2.871 -6.320 -7.096 1.00 94.19 228 ILE A N 1
ATOM 1818 C CA . ILE A 1 228 ? -2.801 -5.193 -6.149 1.00 94.19 228 ILE A CA 1
ATOM 1819 C C . ILE A 1 228 ? -3.774 -5.412 -5.001 1.00 94.19 228 ILE A C 1
ATOM 1821 O O . ILE A 1 228 ? -3.359 -5.340 -3.848 1.00 94.19 228 ILE A O 1
ATOM 1825 N N . VAL A 1 229 ? -5.047 -5.702 -5.293 1.00 93.06 229 VAL A N 1
ATOM 1826 C CA . VAL A 1 229 ? -6.052 -5.919 -4.243 1.00 93.06 229 VAL A CA 1
ATOM 1827 C C . VAL A 1 229 ? -5.607 -7.060 -3.333 1.00 93.06 229 VAL A C 1
ATOM 1829 O O . VAL A 1 229 ? -5.527 -6.877 -2.122 1.00 93.06 229 VAL A O 1
ATOM 1832 N N . ARG A 1 230 ? -5.225 -8.206 -3.909 1.00 92.12 230 ARG A N 1
ATOM 1833 C CA . ARG A 1 230 ? -4.779 -9.384 -3.156 1.00 92.12 230 ARG A CA 1
ATOM 1834 C C . ARG A 1 230 ? -3.574 -9.089 -2.261 1.00 92.12 230 ARG A C 1
ATOM 1836 O O . ARG A 1 230 ? -3.599 -9.434 -1.080 1.00 92.12 230 ARG A O 1
ATOM 1843 N N . GLU A 1 231 ? -2.519 -8.487 -2.805 1.00 91.69 231 GLU A N 1
ATOM 1844 C CA . GLU A 1 231 ? -1.299 -8.205 -2.046 1.00 91.69 231 GLU A CA 1
ATOM 1845 C C . GLU A 1 231 ? -1.499 -7.083 -1.035 1.00 91.69 231 GLU A C 1
ATOM 1847 O O . GLU A 1 231 ? -0.964 -7.159 0.068 1.00 91.69 231 GLU A O 1
ATOM 1852 N N . TYR A 1 232 ? -2.289 -6.061 -1.354 1.00 92.12 232 TYR A N 1
ATOM 1853 C CA . TYR A 1 232 ? -2.554 -4.961 -0.440 1.00 92.12 232 TYR A CA 1
ATOM 1854 C C . TYR A 1 232 ? -3.419 -5.422 0.738 1.00 92.12 232 TYR A C 1
ATOM 1856 O O . TYR A 1 232 ? -3.060 -5.184 1.888 1.00 92.12 232 TYR A O 1
ATOM 1864 N N . THR A 1 233 ? -4.509 -6.157 0.501 1.00 89.50 233 THR A N 1
ATOM 1865 C CA . THR A 1 233 ? -5.448 -6.549 1.567 1.00 89.50 233 THR A CA 1
ATOM 1866 C C . THR A 1 233 ? -5.016 -7.778 2.362 1.00 89.50 233 THR A C 1
ATOM 1868 O O . THR A 1 233 ? -5.707 -8.154 3.306 1.00 89.50 233 THR A O 1
ATOM 1871 N N . ARG A 1 234 ? -3.891 -8.423 2.024 1.00 88.69 234 ARG A N 1
ATOM 1872 C CA . ARG A 1 234 ? -3.406 -9.599 2.764 1.00 88.69 234 ARG A CA 1
ATOM 1873 C C . ARG A 1 234 ? -3.178 -9.270 4.265 1.00 88.69 234 ARG A C 1
ATOM 1875 O O . ARG A 1 234 ? -2.684 -8.168 4.557 1.00 88.69 234 ARG A O 1
ATOM 1882 N N . PRO A 1 235 ? -3.486 -10.200 5.190 1.00 85.06 235 PRO A N 1
ATOM 1883 C CA . PRO A 1 235 ? -3.155 -10.146 6.623 1.00 85.06 235 PRO A CA 1
ATOM 1884 C C . PRO A 1 235 ? -1.720 -9.711 6.937 1.00 85.06 235 PRO A C 1
ATOM 1886 O O . PRO A 1 235 ? -0.799 -10.061 6.199 1.00 85.06 235 PRO A O 1
ATOM 1889 N N . TYR A 1 236 ? -1.514 -8.928 8.000 1.00 80.12 236 TYR A N 1
ATOM 1890 C CA . TYR A 1 236 ? -0.191 -8.397 8.381 1.00 80.12 236 TYR A CA 1
ATOM 1891 C C . TYR A 1 236 ? 0.724 -9.468 8.963 1.00 80.12 236 TYR A C 1
ATOM 1893 O O . TYR A 1 236 ? 1.931 -9.452 8.716 1.00 80.12 236 TYR A O 1
ATOM 1901 N N . LEU A 1 237 ? 0.153 -10.386 9.738 1.00 67.81 237 LEU A N 1
ATOM 1902 C CA . LEU A 1 237 ? 0.865 -11.571 10.180 1.00 67.81 237 LEU A CA 1
ATOM 1903 C C . LEU A 1 237 ? 0.878 -12.560 9.018 1.00 67.81 237 LEU A C 1
ATOM 1905 O O . LEU A 1 237 ? -0.156 -13.079 8.604 1.00 67.81 237 LEU A O 1
ATOM 1909 N N . LEU A 1 238 ? 2.067 -12.801 8.479 1.00 57.22 238 LEU A N 1
ATOM 1910 C CA . LEU A 1 238 ? 2.330 -14.028 7.752 1.00 57.22 238 LEU A CA 1
ATOM 1911 C C . LEU A 1 238 ? 2.386 -15.108 8.834 1.00 57.22 238 LEU A C 1
ATOM 1913 O O . LEU A 1 238 ? 3.355 -15.159 9.587 1.00 57.22 238 LEU A O 1
ATOM 1917 N N . GLU A 1 239 ? 1.332 -15.904 8.996 1.00 44.50 239 GLU A N 1
ATOM 1918 C CA . GLU A 1 239 ? 1.497 -17.203 9.649 1.00 44.50 239 GLU A CA 1
ATOM 1919 C C . GLU A 1 239 ? 2.377 -18.053 8.731 1.00 44.50 239 GLU A C 1
ATOM 1921 O O . GLU A 1 239 ? 1.869 -18.798 7.911 1.00 44.50 239 GLU A O 1
ATOM 1926 N N . ASP A 1 240 ? 3.689 -17.855 8.817 1.00 34.41 240 ASP A N 1
ATOM 1927 C CA . ASP A 1 240 ? 4.718 -18.735 8.276 1.00 34.41 240 ASP A CA 1
ATOM 1928 C C . ASP A 1 240 ? 5.921 -18.632 9.232 1.00 34.41 240 ASP A C 1
ATOM 1930 O O . ASP A 1 240 ? 6.768 -17.739 9.118 1.00 34.41 240 ASP A O 1
ATOM 1934 N N . VAL A 1 241 ? 5.908 -19.507 10.246 1.00 32.06 241 VAL A N 1
ATOM 1935 C CA . VAL A 1 241 ? 7.108 -19.975 10.964 1.00 32.06 241 VAL A CA 1
ATOM 1936 C C . VAL A 1 241 ? 7.828 -20.965 10.062 1.00 32.06 241 VAL A C 1
ATOM 1938 O O . VAL A 1 241 ? 7.129 -21.846 9.516 1.00 32.06 241 VAL A O 1
#